Protein AF-A0A1Q7R2F9-F1 (afdb_monomer)

Mean predicted aligned error: 2.86 Å

pLDDT: mean 96.7, std 2.39, range [73.19, 98.81]

Sequence (268 aa):
CLDARGIAPAALDCIIVATMTPDRLCPSTAAVVQRKLGAIHAWGFDLAGACSGFVYGLIVATKLVETGAARRLLLCGGDRMSSVVNPKDRATSVLFGDGAGTVLIEPVEDESVGILDHVCHMNGEGELSLYIPAGGSVEPASAASVAESRHYIVQDGSAVFKAAVIGMAEVTEEILKRNDVAVADLAWLVPHQANRRIIEAVAKRLGLGLDRVIINLDRYGNTVGATIPIALSEWNERGRFTYGDRLALSAFGAGFTAGSIYLRWAIA

Foldseek 3Di:
DCVVVVHQLLLWAEEEEEEPAAPDPPDGNRVVVCVVRVNVNYDYHYAYDWLCSQVVQLVVVVVCQVVVVTAKYKYKFWYQLVVAADPPDPVGNVFAFGDMFIDIDHDDPPLLFFFPDKDKDFDQVQQVQKDQQECDPVHNDDPVCVVVSSSHIDHPPVVQLVCLLVQQLVQQVVVCVVVVHQLVQAQAEQEQQRDPVSQVSSCVSSVHDCVRYQYDCVPGGRRTRHRRRVSVVVCVVVVNDDQQHWYKYWTAGRSTMIMIITGGHHDD

Nearest PDB structures (foldseek):
  4ylt-assembly1_A-2  TM=9.653E-01  e=1.641E-30  Yersinia pestis
  3il3-assembly1_A-2  TM=9.636E-01  e=7.196E-30  Haemophilus influenzae
  2x3e-assembly1_B  TM=9.565E-01  e=1.459E-29  Pseudomonas aeruginosa
  6kue-assembly1_B  TM=9.672E-01  e=5.277E-29  Agrobacterium tumefaciens
  4x0o-assembly3_E  TM=9.530E-01  e=6.399E-29  Vibrio cholerae O1 biovar El Tor str. N16961

Structure (mmCIF, N/CA/C/O backbone):
data_AF-A0A1Q7R2F9-F1
#
_entry.id   AF-A0A1Q7R2F9-F1
#
loop_
_atom_site.group_PDB
_atom_site.id
_atom_site.type_symbol
_atom_site.label_atom_id
_atom_site.label_alt_id
_atom_site.label_comp_id
_atom_site.label_asym_id
_atom_site.label_entity_id
_atom_site.label_seq_id
_atom_site.pdbx_PDB_ins_code
_atom_site.Cartn_x
_atom_site.Cartn_y
_atom_site.Cartn_z
_atom_site.occupancy
_atom_site.B_iso_or_equiv
_atom_site.auth_seq_id
_atom_site.auth_comp_id
_atom_site.auth_asym_id
_atom_site.auth_atom_id
_atom_site.pdbx_PDB_model_num
ATOM 1 N N . CYS A 1 1 ? -16.519 -3.278 -1.482 1.00 89.94 1 CYS A N 1
ATOM 2 C CA . CYS A 1 1 ? -16.708 -2.266 -0.415 1.00 89.94 1 CYS A CA 1
ATOM 3 C C . CYS A 1 1 ? -17.943 -1.384 -0.648 1.00 89.94 1 CYS A C 1
ATOM 5 O O . CYS A 1 1 ? -18.741 -1.289 0.272 1.00 89.94 1 CYS A O 1
ATOM 7 N N . LEU A 1 2 ? -18.140 -0.777 -1.831 1.00 95.56 2 LEU A N 1
ATOM 8 C CA . LEU A 1 2 ? -19.311 0.075 -2.115 1.00 95.56 2 LEU A CA 1
ATOM 9 C C . LEU A 1 2 ? -20.647 -0.657 -1.956 1.00 95.56 2 LEU A C 1
ATOM 11 O O . LEU A 1 2 ? -21.491 -0.200 -1.191 1.00 95.56 2 LEU A O 1
ATOM 15 N N . ASP A 1 3 ? -20.794 -1.820 -2.597 1.00 94.88 3 ASP A N 1
ATOM 16 C CA . ASP A 1 3 ? -22.009 -2.639 -2.484 1.00 94.88 3 ASP A CA 1
ATOM 17 C C . ASP A 1 3 ? -22.288 -3.040 -1.032 1.00 94.88 3 ASP A C 1
ATOM 19 O O . ASP A 1 3 ? -23.410 -2.908 -0.556 1.00 94.88 3 ASP A O 1
ATOM 23 N N . ALA A 1 4 ? -21.245 -3.431 -0.289 1.00 91.44 4 ALA A N 1
ATOM 24 C CA . ALA A 1 4 ? -21.345 -3.771 1.133 1.00 91.44 4 ALA A CA 1
ATOM 25 C C . ALA A 1 4 ? -21.830 -2.597 2.006 1.00 91.44 4 ALA A C 1
ATOM 27 O O . ALA A 1 4 ? -22.375 -2.817 3.082 1.00 91.44 4 ALA A O 1
ATOM 28 N N . ARG A 1 5 ? -21.649 -1.351 1.550 1.00 93.62 5 ARG A N 1
ATOM 29 C CA . ARG A 1 5 ? -22.146 -0.138 2.215 1.00 93.62 5 ARG A CA 1
ATOM 30 C C . ARG A 1 5 ? -23.411 0.432 1.571 1.00 93.62 5 ARG A C 1
ATOM 32 O O . ARG A 1 5 ? -23.928 1.428 2.067 1.00 93.62 5 ARG A O 1
ATOM 39 N N . GLY A 1 6 ? -23.907 -0.165 0.485 1.00 95.75 6 GLY A N 1
ATOM 40 C CA . GLY A 1 6 ? -25.048 0.347 -0.276 1.00 95.75 6 GLY A CA 1
ATOM 41 C C . GLY A 1 6 ? -24.798 1.725 -0.901 1.00 95.75 6 GLY A C 1
ATOM 42 O O . GLY A 1 6 ? -25.729 2.515 -1.039 1.00 95.75 6 GLY A O 1
ATOM 43 N N . ILE A 1 7 ? -23.545 2.047 -1.240 1.00 96.81 7 ILE A N 1
ATOM 44 C CA . ILE A 1 7 ? -23.159 3.365 -1.760 1.00 96.81 7 ILE A CA 1
ATOM 45 C C . ILE A 1 7 ? -23.037 3.302 -3.280 1.00 96.81 7 ILE A C 1
ATOM 47 O O . ILE A 1 7 ? -22.256 2.525 -3.824 1.00 96.81 7 ILE A O 1
ATOM 51 N N . ALA A 1 8 ? -23.779 4.166 -3.972 1.00 97.75 8 ALA A N 1
ATOM 52 C CA . ALA A 1 8 ? -23.666 4.300 -5.418 1.00 97.75 8 ALA A CA 1
ATOM 53 C C . ALA A 1 8 ? -22.302 4.905 -5.813 1.00 97.75 8 ALA A C 1
ATOM 55 O O . ALA A 1 8 ? -21.855 5.854 -5.165 1.00 97.75 8 ALA A O 1
ATOM 56 N N . PRO A 1 9 ? -21.678 4.461 -6.921 1.00 97.81 9 PRO A N 1
ATOM 57 C CA . PRO A 1 9 ? -20.435 5.036 -7.439 1.00 97.81 9 PRO A CA 1
ATOM 58 C C . PRO A 1 9 ? -20.407 6.561 -7.556 1.00 97.81 9 PRO A C 1
ATOM 60 O O . PRO A 1 9 ? -19.397 7.186 -7.248 1.00 97.81 9 PRO A O 1
ATOM 63 N N . ALA A 1 10 ? -21.518 7.169 -7.978 1.00 97.69 10 ALA A N 1
ATOM 64 C CA . ALA A 1 10 ? -21.627 8.616 -8.150 1.00 97.69 10 ALA A CA 1
ATOM 65 C C . ALA A 1 10 ? -21.518 9.404 -6.831 1.00 97.69 10 ALA A C 1
ATOM 67 O O . ALA A 1 10 ? -21.317 10.610 -6.872 1.00 97.69 10 ALA A O 1
ATOM 68 N N . ALA A 1 11 ? -21.641 8.746 -5.674 1.00 97.94 11 ALA A N 1
ATOM 69 C CA . ALA A 1 11 ? -21.488 9.374 -4.363 1.00 97.94 11 ALA A CA 1
ATOM 70 C C . ALA A 1 11 ? -20.029 9.428 -3.870 1.00 97.94 11 ALA A C 1
ATOM 72 O O . ALA A 1 11 ? -19.798 9.898 -2.756 1.00 97.94 11 ALA A O 1
ATOM 73 N N . LEU A 1 12 ? -19.073 8.900 -4.646 1.00 98.38 12 LEU A N 1
ATOM 74 C CA . LEU A 1 12 ? -17.644 9.051 -4.379 1.00 98.38 12 LEU A CA 1
ATOM 75 C C . LEU A 1 12 ? -17.173 10.458 -4.747 1.00 98.38 12 LEU A C 1
ATOM 77 O O . LEU A 1 12 ? -17.469 10.946 -5.837 1.00 98.38 12 LEU A O 1
ATOM 81 N N . ASP A 1 13 ? -16.362 11.047 -3.872 1.00 98.31 13 ASP A N 1
ATOM 82 C CA . ASP A 1 13 ? -15.781 12.374 -4.084 1.00 98.31 13 ASP A CA 1
ATOM 83 C C . ASP A 1 13 ? -14.345 12.281 -4.606 1.00 98.31 13 ASP A C 1
ATOM 85 O O . ASP A 1 13 ? -13.903 13.135 -5.370 1.00 98.31 13 ASP A O 1
ATOM 89 N N . CYS A 1 14 ? -13.603 11.243 -4.206 1.00 98.69 14 CYS A N 1
ATOM 90 C CA . CYS A 1 14 ? -12.194 11.090 -4.554 1.00 98.69 14 CYS A CA 1
ATOM 91 C C . CYS A 1 14 ? -11.800 9.615 -4.756 1.00 98.69 14 CYS A C 1
ATOM 93 O O . CYS A 1 14 ? -12.268 8.727 -4.037 1.00 98.69 14 CYS A O 1
ATOM 95 N N . ILE A 1 15 ? -10.930 9.352 -5.734 1.00 98.81 15 ILE A N 1
ATOM 96 C CA . ILE A 1 15 ? -10.329 8.040 -6.003 1.00 98.81 15 ILE A CA 1
ATOM 97 C C . ILE A 1 15 ? -8.806 8.181 -6.006 1.00 98.81 15 ILE A C 1
ATOM 99 O O . ILE A 1 15 ? -8.246 8.941 -6.795 1.00 98.81 15 ILE A O 1
ATOM 103 N N . ILE A 1 16 ? -8.131 7.398 -5.168 1.00 98.81 16 ILE A N 1
ATOM 104 C CA . ILE A 1 16 ? -6.668 7.287 -5.165 1.00 98.81 16 ILE A CA 1
ATOM 105 C C . ILE A 1 16 ? -6.294 5.870 -5.583 1.00 98.81 16 ILE A C 1
ATOM 107 O O . ILE A 1 16 ? -6.829 4.905 -5.035 1.00 98.81 16 ILE A O 1
ATOM 111 N N . VAL A 1 17 ? -5.362 5.730 -6.527 1.00 98.75 17 VAL A N 1
ATOM 112 C CA . VAL A 1 17 ? -4.807 4.426 -6.919 1.00 98.75 17 VAL A CA 1
ATOM 113 C C . VAL A 1 17 ? -3.320 4.376 -6.581 1.00 98.75 17 VAL A C 1
ATOM 115 O O . VAL A 1 17 ? -2.495 4.989 -7.251 1.00 98.75 17 VAL A O 1
ATOM 118 N N . ALA A 1 18 ? -2.971 3.635 -5.535 1.00 98.44 18 ALA A N 1
ATOM 119 C CA . ALA A 1 18 ? -1.598 3.303 -5.191 1.00 98.44 18 ALA A CA 1
ATOM 120 C C . ALA A 1 18 ? -1.122 2.117 -6.043 1.00 98.44 18 ALA A C 1
ATOM 122 O O . ALA A 1 18 ? -1.539 0.977 -5.820 1.00 98.44 18 ALA A O 1
ATOM 123 N N . THR A 1 19 ? -0.267 2.400 -7.025 1.00 98.12 19 THR A N 1
ATOM 124 C CA . THR A 1 19 ? 0.262 1.415 -7.979 1.00 98.12 19 THR A CA 1
ATOM 125 C C . THR A 1 19 ? 1.653 1.822 -8.458 1.00 98.12 19 THR A C 1
ATOM 127 O O . THR A 1 19 ? 1.955 3.011 -8.576 1.00 98.12 19 THR A O 1
ATOM 130 N N . MET A 1 20 ? 2.509 0.844 -8.746 1.00 96.50 20 MET A N 1
ATOM 131 C CA . MET A 1 20 ? 3.749 1.038 -9.509 1.00 96.50 20 MET A CA 1
ATOM 132 C C . MET A 1 20 ? 3.674 0.451 -10.925 1.00 96.50 20 MET A C 1
ATOM 134 O O . MET A 1 20 ? 4.622 0.579 -11.697 1.00 96.50 20 MET A O 1
ATOM 138 N N . THR A 1 21 ? 2.552 -0.175 -11.274 1.00 97.50 21 THR A N 1
ATOM 139 C CA . THR A 1 21 ? 2.277 -0.767 -12.588 1.00 97.50 21 THR A CA 1
ATOM 140 C C . THR A 1 21 ? 0.994 -0.172 -13.181 1.00 97.50 21 THR A C 1
ATOM 142 O O . THR A 1 21 ? 0.028 -0.897 -13.429 1.00 97.50 21 THR A O 1
ATOM 145 N N . PRO A 1 22 ? 0.949 1.1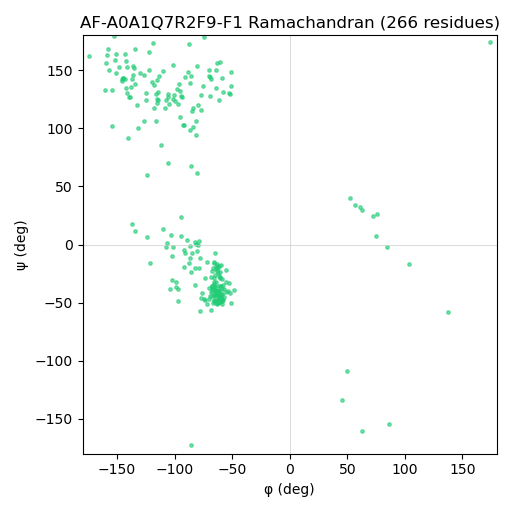62 -13.390 1.00 97.12 22 PRO A N 1
ATOM 146 C CA . PRO A 1 22 ? -0.252 1.819 -13.886 1.00 97.12 22 PRO A CA 1
ATOM 147 C C . PRO A 1 22 ? -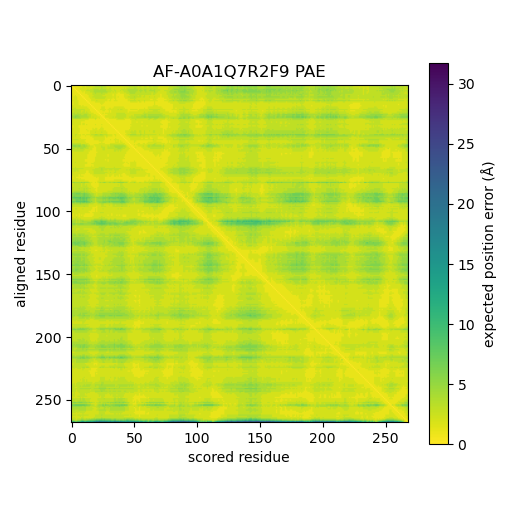0.616 1.319 -15.287 1.00 97.12 22 PRO A C 1
ATOM 149 O O . PRO A 1 22 ? 0.253 0.911 -16.061 1.00 97.12 22 PRO A O 1
ATOM 152 N N . ASP A 1 23 ? -1.896 1.436 -15.654 1.00 95.56 23 ASP A N 1
ATOM 153 C CA . ASP A 1 23 ? -2.376 1.076 -16.998 1.00 95.56 23 ASP A CA 1
ATOM 154 C C . ASP A 1 23 ? -1.561 1.800 -18.090 1.00 95.56 23 ASP A C 1
ATOM 156 O O . ASP A 1 23 ? -1.274 1.239 -19.152 1.00 95.56 23 ASP A O 1
ATOM 160 N N . ARG A 1 24 ? -1.236 3.078 -17.843 1.00 94.88 24 ARG A N 1
ATOM 161 C CA . ARG A 1 24 ? -0.459 3.977 -18.710 1.00 94.88 24 ARG A CA 1
ATOM 162 C C . ARG A 1 24 ? 0.270 5.014 -17.856 1.00 94.88 24 ARG A C 1
ATOM 164 O O . ARG A 1 24 ? -0.179 5.339 -16.766 1.00 94.88 24 ARG A O 1
ATOM 171 N N . LEU A 1 25 ? 1.330 5.620 -18.399 1.00 92.69 25 LEU A N 1
ATOM 172 C CA . LEU A 1 25 ? 1.951 6.807 -17.787 1.00 92.69 25 LEU A CA 1
ATOM 173 C C . LEU A 1 25 ? 1.040 8.047 -17.857 1.00 92.69 25 LEU A C 1
ATOM 175 O O . LEU A 1 25 ? 1.140 8.944 -17.026 1.00 92.69 25 LEU A O 1
ATOM 179 N N . CYS A 1 26 ? 0.165 8.110 -18.865 1.00 93.62 26 CYS A N 1
ATOM 180 C CA . CYS A 1 26 ? -0.879 9.121 -18.996 1.00 93.62 26 CYS A CA 1
ATOM 181 C C . CYS A 1 26 ? -2.040 8.559 -19.845 1.00 93.62 26 CYS A C 1
ATOM 183 O O . CYS A 1 26 ? -1.781 7.986 -20.913 1.00 93.62 26 CYS A O 1
ATOM 185 N N . PRO A 1 27 ? -3.312 8.701 -19.419 1.00 96.19 27 PRO A N 1
ATOM 186 C CA . PRO A 1 27 ? -3.782 9.307 -18.163 1.00 96.19 27 PRO A CA 1
ATOM 187 C C . PRO A 1 27 ? -3.546 8.398 -16.943 1.00 96.19 27 PRO A C 1
ATOM 189 O O . PRO A 1 27 ? -3.072 7.276 -17.098 1.00 96.19 27 PRO A O 1
ATOM 192 N N . SER A 1 28 ? -3.911 8.878 -15.750 1.00 97.88 28 SER A N 1
ATOM 193 C CA . SER A 1 28 ? -3.856 8.098 -14.509 1.00 97.88 28 SER A CA 1
ATOM 194 C C . SER A 1 28 ? -4.800 6.889 -14.527 1.00 97.88 28 SER A C 1
ATOM 196 O O . SER A 1 28 ? -5.883 6.908 -15.124 1.00 97.88 28 SER A O 1
ATOM 198 N N . THR A 1 29 ? -4.413 5.843 -13.809 1.00 98.25 29 THR A N 1
ATOM 199 C CA . THR A 1 29 ? -5.219 4.648 -13.544 1.00 98.25 29 THR A CA 1
ATOM 200 C C . THR A 1 29 ? -6.484 5.009 -12.766 1.00 98.25 29 THR A C 1
ATOM 202 O O . THR A 1 29 ? -7.556 4.485 -13.065 1.00 98.25 29 THR A O 1
ATOM 205 N N . ALA A 1 30 ? -6.417 5.979 -11.851 1.00 98.44 30 ALA A N 1
ATOM 206 C CA . ALA A 1 30 ? -7.574 6.536 -11.153 1.00 98.44 30 ALA A CA 1
ATOM 207 C C . ALA A 1 30 ? -8.653 7.057 -12.117 1.00 98.44 30 ALA A C 1
ATOM 209 O O . ALA A 1 30 ? -9.834 6.774 -11.915 1.00 98.44 30 ALA A O 1
ATOM 210 N N . ALA A 1 31 ? -8.278 7.731 -13.213 1.00 98.38 31 ALA A N 1
ATOM 211 C CA . ALA A 1 31 ? -9.241 8.169 -14.228 1.00 98.38 31 ALA A CA 1
ATOM 212 C C . ALA A 1 31 ? -9.891 6.979 -14.963 1.00 98.38 31 ALA A C 1
ATOM 214 O O . ALA A 1 31 ? -11.074 7.013 -15.311 1.00 98.38 31 ALA A O 1
ATOM 215 N N . VAL A 1 32 ? -9.142 5.891 -15.172 1.00 98.00 32 VAL A N 1
ATOM 216 C CA . VAL A 1 32 ? -9.686 4.650 -15.741 1.00 98.00 32 VAL A CA 1
ATOM 217 C C . VAL A 1 32 ? -10.672 3.989 -14.774 1.00 98.00 32 VAL A C 1
ATOM 219 O O . VAL A 1 32 ? -11.745 3.566 -15.214 1.00 98.00 32 VAL A O 1
ATOM 222 N N . VAL A 1 33 ? -10.339 3.918 -13.481 1.00 98.19 33 VAL A N 1
ATOM 223 C CA . VAL A 1 33 ? -11.215 3.384 -12.424 1.00 98.19 33 VAL A CA 1
ATOM 224 C C . VAL A 1 33 ? -12.495 4.207 -12.327 1.00 98.19 33 VAL A C 1
ATOM 226 O O . VAL A 1 33 ? -13.580 3.635 -12.400 1.00 98.19 33 VAL A O 1
ATOM 229 N N . GLN A 1 34 ? -12.381 5.536 -12.260 1.00 98.50 34 GLN A N 1
ATOM 230 C CA . GLN A 1 34 ? -13.510 6.468 -12.222 1.00 98.50 34 GLN A CA 1
ATOM 231 C C . GLN A 1 34 ? -14.505 6.188 -13.352 1.00 98.50 34 GLN A C 1
ATOM 233 O O . GLN A 1 34 ? -15.697 5.981 -13.101 1.00 98.50 34 GLN A O 1
ATOM 238 N N . ARG A 1 35 ? -13.994 6.084 -14.588 1.00 98.25 35 ARG A N 1
ATOM 239 C CA . ARG A 1 35 ? -14.815 5.853 -15.779 1.00 98.25 35 ARG A CA 1
ATOM 240 C C . ARG A 1 35 ? -15.477 4.481 -15.746 1.00 98.25 35 ARG A C 1
ATOM 242 O O . ARG A 1 35 ? -16.641 4.360 -16.110 1.00 98.25 35 ARG A O 1
ATOM 249 N N . LYS A 1 36 ? -14.731 3.439 -15.361 1.00 98.06 36 LYS A N 1
ATOM 250 C CA . LYS A 1 36 ? -15.242 2.059 -15.302 1.00 98.06 36 LYS A CA 1
ATOM 251 C C . LYS A 1 36 ? -16.304 1.886 -14.215 1.00 98.06 36 LYS A C 1
ATOM 253 O O . LYS A 1 36 ? -17.241 1.126 -14.421 1.00 98.06 36 LYS A O 1
ATOM 258 N N . LEU A 1 37 ? -16.157 2.582 -13.089 1.00 97.75 37 LEU A N 1
ATOM 259 C CA . LEU A 1 37 ? -17.065 2.499 -11.949 1.00 97.75 37 LEU A CA 1
ATOM 260 C C . LEU A 1 37 ? -18.314 3.380 -12.122 1.00 97.75 37 LEU A C 1
ATOM 262 O O . LEU A 1 37 ? -19.319 3.148 -11.462 1.00 97.75 37 LEU A O 1
ATOM 266 N N . GLY A 1 38 ? -18.264 4.390 -12.998 1.00 98.06 38 GLY A N 1
ATOM 267 C CA . GLY A 1 38 ? -19.332 5.384 -13.132 1.00 98.06 38 GLY A CA 1
ATOM 268 C C . GLY A 1 38 ? -19.331 6.419 -12.002 1.00 98.06 38 GLY A C 1
ATOM 269 O O . GLY A 1 38 ? -20.371 6.992 -11.682 1.00 98.06 38 GLY A O 1
ATOM 270 N N . ALA A 1 39 ? -18.172 6.669 -11.386 1.00 98.25 39 ALA A N 1
ATOM 271 C CA . ALA A 1 39 ? -18.001 7.640 -10.305 1.00 98.25 39 ALA A CA 1
ATOM 272 C C . ALA A 1 39 ? -17.871 9.071 -10.856 1.00 98.25 39 ALA A C 1
ATOM 274 O O . ALA A 1 39 ? -16.848 9.731 -10.706 1.00 98.25 39 ALA A O 1
ATOM 275 N N . ILE A 1 40 ? -18.912 9.540 -11.546 1.00 97.62 40 ILE A N 1
ATOM 276 C CA . ILE A 1 40 ? -18.889 10.747 -12.392 1.00 97.62 40 ILE A CA 1
ATOM 277 C C . ILE A 1 40 ? -18.524 12.055 -11.670 1.00 97.62 40 ILE A C 1
ATOM 279 O O . ILE A 1 40 ? -18.150 13.018 -12.334 1.00 97.62 40 ILE A O 1
ATOM 283 N N . HIS A 1 41 ? -18.617 12.095 -10.340 1.00 97.19 41 HIS A N 1
ATOM 284 C CA . HIS A 1 41 ? -18.281 13.261 -9.518 1.00 97.19 41 HIS A CA 1
ATOM 285 C C . HIS A 1 41 ? -16.918 13.151 -8.825 1.00 97.19 41 HIS A C 1
ATOM 287 O O . HIS A 1 41 ? -16.429 14.146 -8.296 1.00 97.19 41 HIS A O 1
ATOM 293 N N . ALA A 1 42 ? -16.285 11.976 -8.867 1.00 98.50 42 ALA A N 1
ATOM 294 C CA . ALA A 1 42 ? -15.015 11.757 -8.202 1.00 98.50 42 ALA A CA 1
ATOM 295 C C . ALA A 1 42 ? -13.858 12.380 -8.993 1.00 98.50 42 ALA A C 1
ATOM 297 O O . ALA A 1 42 ? -13.674 12.087 -10.179 1.00 98.50 42 ALA A O 1
ATOM 298 N N . TRP A 1 43 ? -13.039 13.187 -8.318 1.00 98.50 43 TRP A N 1
ATOM 299 C CA . TRP A 1 43 ? -11.693 13.527 -8.783 1.00 98.50 43 TRP A CA 1
ATOM 300 C C . TRP A 1 43 ? -10.689 12.475 -8.287 1.00 98.50 43 TRP A C 1
ATOM 302 O O . TRP A 1 43 ? -11.047 11.572 -7.532 1.00 98.50 43 TRP A O 1
ATOM 312 N N . GLY A 1 44 ? -9.431 12.519 -8.725 1.00 97.94 44 GLY A N 1
ATOM 313 C CA . GLY A 1 44 ? -8.478 11.502 -8.288 1.00 97.94 44 GLY A CA 1
ATOM 314 C C . GLY A 1 44 ? -7.115 11.548 -8.952 1.00 97.94 44 GLY A C 1
ATOM 315 O O . GLY A 1 44 ? -6.882 12.325 -9.878 1.00 97.94 44 GLY A O 1
ATOM 316 N N . PHE A 1 45 ? -6.217 10.696 -8.467 1.00 98.62 45 PHE A N 1
ATOM 317 C CA . PHE A 1 45 ? -4.835 10.602 -8.932 1.00 98.62 45 PHE A CA 1
ATOM 318 C C . PHE A 1 45 ? -4.215 9.241 -8.590 1.00 98.62 45 PHE A C 1
ATOM 320 O O . PHE A 1 45 ? -4.713 8.501 -7.739 1.00 98.62 45 PHE A O 1
ATOM 327 N N . ASP A 1 46 ? -3.106 8.933 -9.260 1.00 98.56 46 ASP A N 1
ATOM 328 C CA . ASP A 1 46 ? -2.274 7.778 -8.929 1.00 98.56 46 ASP A CA 1
ATOM 329 C C . ASP A 1 46 ? -1.195 8.195 -7.925 1.00 98.56 46 ASP A C 1
ATOM 331 O O . ASP A 1 46 ? -0.659 9.303 -8.001 1.00 98.56 46 ASP A O 1
ATOM 335 N N . LEU A 1 47 ? -0.858 7.301 -6.999 1.00 97.75 47 LEU A N 1
ATOM 336 C CA . LEU A 1 47 ? 0.206 7.490 -6.020 1.00 97.75 47 LEU A CA 1
ATOM 337 C C . LEU A 1 47 ? 1.288 6.427 -6.222 1.00 97.75 47 LEU A C 1
ATOM 339 O O . LEU A 1 47 ? 1.055 5.233 -6.030 1.00 97.75 47 LEU A O 1
ATOM 343 N N . ALA A 1 48 ? 2.493 6.879 -6.562 1.00 95.44 48 ALA A N 1
ATOM 344 C CA . ALA A 1 48 ? 3.660 6.022 -6.720 1.00 95.44 48 ALA A CA 1
ATOM 345 C C . ALA A 1 48 ? 4.447 5.948 -5.402 1.00 95.44 48 ALA A C 1
ATOM 347 O O . ALA A 1 48 ? 5.178 6.868 -5.046 1.00 95.44 48 ALA A O 1
ATOM 348 N N . GLY A 1 49 ? 4.293 4.842 -4.675 1.00 94.06 49 GLY A N 1
ATOM 349 C CA . GLY A 1 49 ? 5.037 4.561 -3.438 1.00 94.06 49 GLY A CA 1
ATOM 350 C C . GLY A 1 49 ? 5.536 3.119 -3.349 1.00 94.06 49 GLY A C 1
ATOM 351 O O . GLY A 1 49 ? 5.814 2.637 -2.251 1.00 94.06 49 GLY A O 1
ATOM 352 N N . ALA A 1 50 ? 5.584 2.411 -4.486 1.00 95.75 50 ALA A N 1
ATOM 353 C CA . ALA A 1 50 ? 5.850 0.973 -4.561 1.00 95.75 50 ALA A CA 1
ATOM 354 C C . ALA A 1 50 ? 5.037 0.201 -3.498 1.00 95.75 50 ALA A C 1
ATOM 356 O O . ALA A 1 50 ? 3.853 0.479 -3.296 1.00 95.75 50 ALA A O 1
ATOM 357 N N . CYS A 1 51 ? 5.663 -0.725 -2.770 1.00 97.06 51 CYS A N 1
ATOM 358 C CA . CYS A 1 51 ? 5.003 -1.513 -1.727 1.00 97.06 51 CYS A CA 1
ATOM 359 C C . CYS A 1 51 ? 4.471 -0.681 -0.541 1.00 97.06 51 CYS A C 1
ATOM 361 O O . CYS A 1 51 ? 3.556 -1.121 0.152 1.00 97.06 51 CYS A O 1
ATOM 363 N N . SER A 1 52 ? 5.012 0.519 -0.302 1.00 97.56 52 SER A N 1
ATOM 364 C CA . SER A 1 52 ? 4.529 1.446 0.736 1.00 97.56 52 SER A CA 1
ATOM 365 C C . SER A 1 52 ? 3.359 2.308 0.253 1.00 97.56 52 SER A C 1
ATOM 367 O O . SER A 1 52 ? 2.747 3.021 1.049 1.00 97.56 52 SER A O 1
ATOM 369 N N . GLY A 1 53 ? 3.019 2.236 -1.040 1.00 97.38 53 GLY A N 1
ATOM 370 C CA . GLY A 1 53 ? 2.048 3.112 -1.686 1.00 97.38 53 GLY A CA 1
ATOM 371 C C . GLY A 1 53 ? 0.674 3.083 -1.027 1.00 97.38 53 GLY A C 1
ATOM 372 O O . GLY A 1 53 ? 0.061 4.132 -0.868 1.00 97.38 53 GLY A O 1
ATOM 373 N N . PHE A 1 54 ? 0.203 1.919 -0.572 1.00 98.38 54 PHE A N 1
ATOM 374 C CA . PHE A 1 54 ? -1.091 1.841 0.108 1.00 98.38 54 PHE A CA 1
ATOM 375 C C . PHE A 1 54 ? -1.086 2.530 1.478 1.00 98.38 54 PHE A C 1
ATOM 377 O O . PHE A 1 54 ? -2.031 3.242 1.801 1.00 98.38 54 PHE A O 1
ATOM 384 N N . VAL A 1 55 ? -0.015 2.377 2.265 1.00 98.31 55 VAL A N 1
ATOM 385 C CA . VAL A 1 55 ? 0.132 3.072 3.556 1.00 98.31 55 VAL A CA 1
ATOM 386 C C . VAL A 1 55 ? 0.223 4.583 3.341 1.00 98.31 55 VAL A C 1
ATOM 388 O O . VAL A 1 55 ? -0.480 5.341 4.001 1.00 98.31 55 VAL A O 1
ATOM 391 N N . TYR A 1 56 ? 1.011 5.037 2.365 1.00 98.00 56 TYR A N 1
ATOM 392 C CA . TYR A 1 56 ? 1.103 6.464 2.040 1.00 98.00 56 TYR A CA 1
ATOM 393 C C . TYR A 1 56 ? -0.237 7.006 1.522 1.00 98.00 56 TYR A C 1
ATOM 395 O O . TYR A 1 56 ? -0.677 8.082 1.923 1.00 98.00 56 TYR A O 1
ATOM 403 N N . GLY A 1 57 ? -0.927 6.228 0.687 1.00 98.25 57 GLY A N 1
ATOM 404 C CA . GLY A 1 57 ? -2.264 6.539 0.193 1.00 98.25 57 GLY A CA 1
ATOM 405 C C . GLY A 1 57 ? -3.301 6.634 1.303 1.00 98.25 57 GLY A C 1
ATOM 406 O O . GLY A 1 57 ? -4.122 7.544 1.267 1.00 98.25 57 GLY A O 1
ATOM 407 N N . LEU A 1 58 ? -3.240 5.765 2.317 1.00 98.25 58 LEU A N 1
ATOM 408 C CA . LEU A 1 58 ? -4.118 5.839 3.484 1.00 98.25 58 LEU A CA 1
ATOM 409 C C . LEU A 1 58 ? -3.918 7.144 4.252 1.00 98.25 58 LEU A C 1
ATOM 411 O O . LEU A 1 58 ? -4.901 7.763 4.643 1.00 98.25 58 LEU A O 1
ATOM 415 N N . ILE A 1 5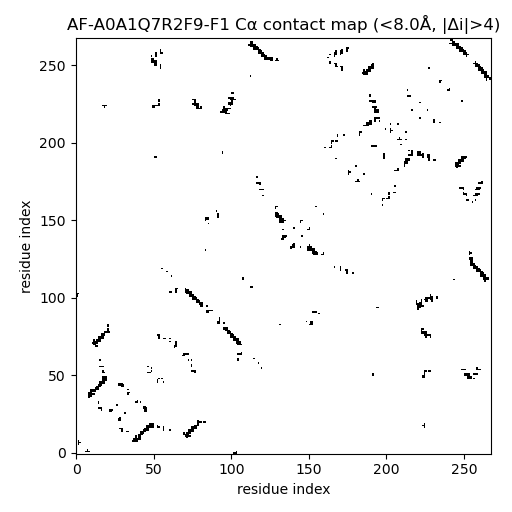9 ? -2.676 7.595 4.427 1.00 97.88 59 ILE A N 1
ATOM 416 C CA . ILE A 1 59 ? -2.379 8.859 5.114 1.00 97.88 59 ILE A CA 1
ATOM 417 C C . ILE A 1 59 ? -2.970 10.032 4.335 1.00 97.88 59 ILE A C 1
ATOM 419 O O . ILE A 1 59 ? -3.725 10.825 4.894 1.00 97.88 59 ILE A O 1
ATOM 423 N N . VAL A 1 60 ? 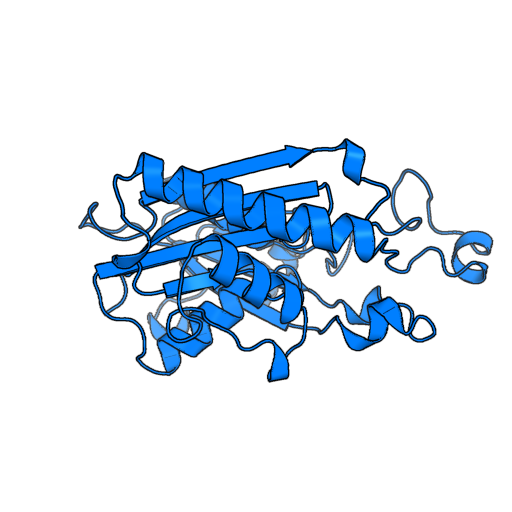-2.685 10.110 3.032 1.00 98.31 60 VAL A N 1
ATOM 424 C CA . VAL A 1 60 ? -3.220 11.170 2.164 1.00 98.31 60 VAL A CA 1
ATOM 425 C C . VAL A 1 60 ? -4.748 11.153 2.169 1.00 98.31 60 VAL A C 1
ATOM 427 O O . VAL A 1 60 ? -5.375 12.192 2.366 1.00 98.31 60 VAL A O 1
ATOM 430 N N . ALA A 1 61 ? -5.354 9.975 2.017 1.00 98.31 61 ALA A N 1
ATOM 431 C CA . ALA A 1 61 ? -6.800 9.820 2.031 1.00 98.31 61 ALA A CA 1
ATOM 432 C C . ALA A 1 61 ? -7.423 10.252 3.364 1.00 98.31 61 ALA A C 1
ATOM 434 O O . ALA A 1 61 ? -8.424 10.964 3.368 1.00 98.31 61 ALA A O 1
ATOM 435 N N . THR A 1 62 ? -6.806 9.875 4.485 1.00 96.94 62 THR A N 1
ATOM 436 C CA . THR A 1 62 ? -7.256 10.265 5.827 1.00 96.94 62 THR A CA 1
ATOM 437 C C . THR A 1 62 ? -7.242 11.779 5.972 1.00 96.94 62 THR A C 1
ATOM 439 O O . THR A 1 62 ? -8.242 12.354 6.385 1.00 96.94 62 THR A O 1
ATOM 442 N N . LYS A 1 63 ? -6.170 12.458 5.542 1.00 97.56 63 LYS A N 1
ATOM 443 C CA . LYS A 1 63 ? -6.096 13.926 5.617 1.00 97.56 63 LYS A CA 1
ATOM 444 C C . LYS A 1 63 ? -7.109 14.620 4.711 1.00 97.56 63 LYS A C 1
ATOM 446 O O . LYS A 1 63 ? -7.676 15.637 5.105 1.00 97.56 63 LYS A O 1
ATOM 451 N N . LEU A 1 64 ? -7.405 14.068 3.537 1.00 98.38 64 LEU A N 1
ATOM 452 C CA . LEU A 1 64 ? -8.477 14.592 2.683 1.00 98.38 64 LEU A CA 1
ATOM 453 C C . LEU A 1 64 ? -9.858 14.447 3.337 1.00 98.38 64 LEU A C 1
ATOM 455 O O . LEU A 1 64 ? -10.688 15.343 3.199 1.00 98.38 64 LEU A O 1
ATOM 459 N N . VAL A 1 65 ? -10.090 13.357 4.071 1.00 97.75 65 VAL A N 1
ATOM 460 C CA . VAL A 1 65 ? -11.354 13.128 4.782 1.00 97.75 65 VAL A CA 1
ATOM 461 C C . VAL A 1 65 ? -11.478 14.000 6.032 1.00 97.75 65 VAL A C 1
ATOM 463 O O . VAL A 1 65 ? -12.491 14.676 6.197 1.00 97.75 65 VAL A O 1
ATOM 466 N N . GLU A 1 66 ? -10.439 14.067 6.866 1.00 95.56 66 GLU A N 1
ATOM 467 C CA . GLU A 1 66 ? -10.398 14.902 8.078 1.00 95.56 66 GLU A CA 1
ATOM 468 C C . GLU A 1 66 ? -10.591 16.394 7.770 1.00 95.56 66 GLU A C 1
ATOM 470 O O . GLU A 1 66 ? -11.257 17.110 8.512 1.00 95.56 66 GLU A O 1
ATOM 475 N N . THR A 1 67 ? -10.023 16.875 6.661 1.00 96.81 67 THR A N 1
ATOM 476 C CA . THR A 1 67 ? -10.138 18.286 6.252 1.00 96.81 67 THR A CA 1
ATOM 477 C C . THR A 1 67 ? -11.454 18.612 5.543 1.00 96.81 67 THR A C 1
ATOM 479 O O . THR A 1 67 ? -11.706 19.773 5.225 1.00 96.81 67 THR A O 1
ATOM 482 N N . GLY A 1 68 ? -12.291 17.606 5.265 1.00 96.50 68 GLY A N 1
ATOM 483 C CA . GLY A 1 68 ? -13.536 17.760 4.511 1.00 96.50 68 GLY A CA 1
ATOM 484 C C . GLY A 1 68 ? -13.352 17.939 3.000 1.00 96.50 68 GLY A C 1
ATOM 485 O O . GLY A 1 68 ? -14.331 18.191 2.300 1.00 96.50 68 GLY A O 1
ATOM 486 N N . ALA A 1 69 ? -12.130 17.790 2.476 1.00 97.69 69 ALA A N 1
ATOM 487 C CA . ALA A 1 69 ? -11.843 17.859 1.040 1.00 97.69 69 ALA A CA 1
ATOM 488 C C . ALA A 1 69 ? -12.451 16.681 0.251 1.00 97.69 69 ALA A C 1
ATOM 490 O O . ALA A 1 69 ? -12.687 16.791 -0.953 1.00 97.69 69 ALA A O 1
ATOM 491 N N . ALA A 1 70 ? -12.717 15.560 0.922 1.00 97.94 70 ALA A N 1
ATOM 492 C CA . ALA A 1 70 ? -13.520 14.453 0.419 1.00 97.94 70 ALA A CA 1
ATOM 493 C C . ALA A 1 70 ? -14.341 13.861 1.570 1.00 97.94 70 ALA A C 1
ATOM 495 O O . ALA A 1 70 ? -13.841 13.740 2.681 1.00 97.94 70 ALA A O 1
ATOM 496 N N . ARG A 1 71 ? -15.588 13.450 1.334 1.00 97.50 71 ARG A N 1
ATOM 497 C CA . ARG A 1 71 ? -16.386 12.727 2.335 1.00 97.50 71 ARG A CA 1
ATOM 498 C C . ARG A 1 71 ? -16.322 11.221 2.113 1.00 97.50 71 ARG A C 1
ATOM 500 O O . ARG A 1 71 ? -16.306 10.469 3.078 1.00 97.50 71 ARG A O 1
ATOM 507 N N . ARG A 1 72 ? -16.320 10.773 0.859 1.00 97.94 72 ARG A N 1
ATOM 508 C CA . ARG A 1 72 ? -16.238 9.355 0.491 1.00 97.94 72 ARG A CA 1
ATOM 509 C C . ARG A 1 72 ? -15.092 9.152 -0.477 1.00 97.94 72 ARG A C 1
ATOM 511 O O . ARG A 1 72 ? -15.185 9.526 -1.648 1.00 97.94 72 ARG A O 1
ATOM 518 N N . LEU A 1 73 ? -14.015 8.560 0.027 1.00 98.50 73 LEU A N 1
ATOM 519 C CA . LEU A 1 73 ? -12.790 8.352 -0.731 1.00 98.50 73 LEU A CA 1
ATOM 520 C C . LEU A 1 73 ? -12.537 6.859 -0.929 1.00 98.50 73 LEU A C 1
ATOM 522 O O . LEU A 1 73 ? -12.494 6.089 0.030 1.00 98.50 73 LEU A O 1
ATOM 526 N N . LEU A 1 74 ? -12.368 6.451 -2.186 1.00 98.69 74 LEU A N 1
ATOM 527 C CA . LEU A 1 74 ? -11.981 5.090 -2.544 1.00 98.69 74 LEU A CA 1
ATOM 528 C C . LEU A 1 74 ? -10.464 5.023 -2.739 1.00 98.69 74 LEU A C 1
ATOM 530 O O . LEU A 1 74 ? -9.935 5.546 -3.720 1.00 98.69 74 LEU A O 1
ATOM 534 N N . LEU A 1 75 ? -9.765 4.363 -1.819 1.00 98.75 75 LEU A N 1
ATOM 535 C CA . LEU A 1 75 ? -8.342 4.080 -1.965 1.00 98.75 75 LEU A CA 1
ATOM 536 C C . LEU A 1 75 ? -8.159 2.663 -2.501 1.00 98.75 75 LEU A C 1
ATOM 538 O O . LEU A 1 75 ? -8.568 1.685 -1.874 1.00 98.75 75 LEU A O 1
ATOM 542 N N . CYS A 1 76 ? -7.505 2.559 -3.649 1.00 98.62 76 CYS A N 1
ATOM 543 C CA . CYS A 1 76 ? -7.149 1.306 -4.295 1.00 98.62 76 CYS A CA 1
ATOM 544 C C . CYS A 1 76 ? -5.650 1.062 -4.118 1.00 98.62 76 CYS A C 1
ATOM 546 O O . CYS A 1 76 ? -4.853 1.940 -4.428 1.00 98.62 76 CYS A O 1
ATOM 548 N N . GLY A 1 77 ? -5.260 -0.124 -3.663 1.00 98.19 77 GLY A N 1
ATOM 549 C CA . GLY A 1 77 ? -3.899 -0.637 -3.812 1.00 98.19 77 GLY A CA 1
ATOM 550 C C . GLY A 1 77 ? -3.916 -1.743 -4.858 1.00 98.19 77 GLY A C 1
ATOM 551 O O . GLY A 1 77 ? -4.713 -2.672 -4.727 1.00 98.19 77 GLY A O 1
ATOM 552 N N . GLY A 1 78 ? -3.103 -1.644 -5.907 1.00 96.06 78 GLY A N 1
ATOM 553 C CA . GLY A 1 78 ? -3.217 -2.552 -7.047 1.00 96.06 78 GLY A CA 1
ATOM 554 C C . GLY A 1 78 ? -1.970 -2.601 -7.903 1.00 96.06 78 GLY A C 1
ATOM 555 O O . GLY A 1 78 ? -1.465 -1.556 -8.298 1.00 96.06 78 GLY A O 1
ATOM 556 N N . ASP A 1 79 ? -1.518 -3.804 -8.243 1.00 98.19 79 ASP A N 1
ATOM 557 C CA . ASP A 1 79 ? -0.399 -3.992 -9.157 1.00 98.19 79 ASP A CA 1
ATOM 558 C C . ASP A 1 79 ? -0.574 -5.233 -10.036 1.00 98.19 79 ASP A C 1
ATOM 560 O O . ASP A 1 79 ? -1.057 -6.282 -9.602 1.00 98.19 79 ASP A O 1
ATOM 564 N N . ARG A 1 80 ? -0.135 -5.103 -11.288 1.00 97.69 80 ARG A N 1
ATOM 565 C CA . ARG A 1 80 ? 0.039 -6.196 -12.242 1.00 97.69 80 ARG A CA 1
ATOM 566 C C . ARG A 1 80 ? 1.529 -6.488 -12.405 1.00 97.69 80 ARG A C 1
ATOM 568 O O . ARG A 1 80 ? 2.129 -6.191 -13.443 1.00 97.69 80 ARG A O 1
ATOM 575 N N . MET A 1 81 ? 2.143 -7.051 -11.371 1.00 97.31 81 MET A N 1
ATOM 576 C CA . MET A 1 81 ? 3.581 -7.319 -11.353 1.00 97.31 81 MET A CA 1
ATOM 577 C C . MET A 1 81 ? 4.040 -8.285 -12.444 1.00 97.31 81 MET A C 1
ATOM 579 O O . MET A 1 81 ? 5.163 -8.159 -12.926 1.00 97.31 81 MET A O 1
ATOM 583 N N . SER A 1 82 ? 3.171 -9.179 -12.917 1.00 96.62 82 SER A N 1
ATOM 584 C CA . SER A 1 82 ? 3.453 -10.058 -14.057 1.00 96.62 82 SER A CA 1
ATOM 585 C C . SER A 1 82 ? 3.872 -9.303 -15.325 1.00 96.62 82 SER A C 1
ATOM 587 O O . SER A 1 82 ? 4.536 -9.877 -16.184 1.00 96.62 82 SER A O 1
ATOM 589 N N . SER A 1 83 ? 3.522 -8.016 -15.447 1.00 96.62 83 SER A N 1
ATOM 590 C CA . SER A 1 83 ? 3.910 -7.166 -16.580 1.00 96.62 83 SER A CA 1
ATOM 591 C C . SER A 1 83 ? 5.344 -6.634 -16.508 1.00 96.62 83 SER A C 1
ATOM 593 O O . SER A 1 83 ? 5.901 -6.266 -17.540 1.00 96.62 83 SER A O 1
ATOM 595 N N . VAL A 1 84 ? 5.947 -6.615 -15.317 1.00 96.62 84 VAL A N 1
ATOM 596 C CA . VAL A 1 84 ? 7.278 -6.037 -15.059 1.00 96.62 84 VAL A CA 1
ATOM 597 C C . VAL A 1 84 ? 8.247 -7.039 -14.435 1.00 96.62 84 VAL A C 1
ATOM 599 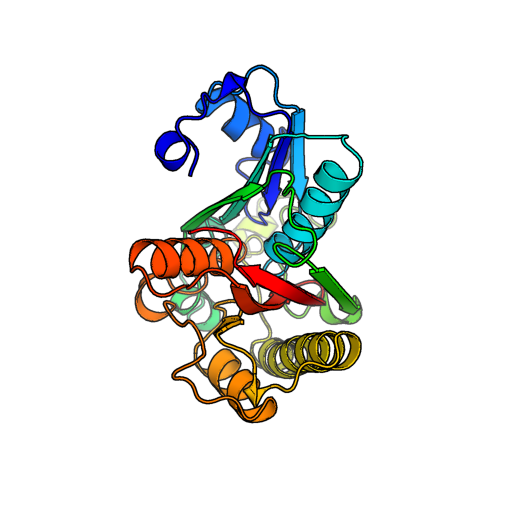O O . VAL A 1 84 ? 9.368 -6.688 -14.092 1.00 96.62 84 VAL A O 1
ATOM 602 N N . VAL A 1 85 ? 7.862 -8.305 -14.310 1.00 97.19 85 VAL A N 1
ATOM 603 C CA . VAL A 1 85 ? 8.723 -9.381 -13.810 1.00 97.19 85 VAL A CA 1
ATOM 604 C C . VAL A 1 85 ? 9.369 -10.123 -14.972 1.00 97.19 85 VAL A C 1
ATOM 606 O O . VAL A 1 85 ? 8.691 -10.536 -15.911 1.00 97.19 85 VAL A O 1
ATOM 609 N N . ASN A 1 86 ? 10.684 -10.338 -14.895 1.00 96.00 86 ASN A N 1
ATOM 610 C CA . ASN A 1 86 ? 11.395 -11.120 -15.898 1.00 96.00 86 ASN A CA 1
ATOM 611 C C . ASN A 1 86 ? 11.136 -12.623 -15.673 1.00 96.00 86 ASN A C 1
ATOM 613 O O . ASN A 1 86 ? 11.611 -13.174 -14.679 1.00 96.00 86 ASN A O 1
ATOM 617 N N . PRO A 1 87 ? 10.475 -13.340 -16.601 1.00 93.06 87 PRO A N 1
ATOM 618 C CA . PRO A 1 87 ? 10.193 -14.768 -16.432 1.00 93.06 87 PRO A CA 1
ATOM 619 C C . PRO A 1 87 ? 11.456 -15.645 -16.422 1.00 93.06 87 PRO A C 1
ATOM 621 O O . PRO A 1 87 ? 11.396 -16.801 -16.012 1.00 93.06 87 PRO A O 1
ATOM 624 N N . LYS A 1 88 ? 12.602 -15.122 -16.882 1.00 93.88 88 LYS A N 1
ATOM 625 C CA . LYS A 1 88 ? 13.899 -15.814 -16.832 1.00 93.88 88 LYS A CA 1
ATOM 626 C C . LYS A 1 88 ? 14.643 -15.587 -15.516 1.00 93.88 88 LYS A C 1
ATOM 628 O O . LYS A 1 88 ? 15.584 -16.324 -15.229 1.00 93.88 88 LYS A O 1
ATOM 633 N N . ASP A 1 89 ? 14.247 -14.587 -14.731 1.00 92.56 89 ASP A N 1
ATOM 634 C CA . ASP A 1 89 ? 14.835 -14.329 -13.424 1.00 92.56 89 ASP A CA 1
ATOM 635 C C . ASP A 1 89 ? 14.048 -15.066 -12.338 1.00 92.56 89 ASP A C 1
ATOM 637 O O . ASP A 1 89 ? 12.969 -14.657 -11.906 1.00 92.56 89 ASP A O 1
ATOM 641 N N . ARG A 1 90 ? 14.612 -16.176 -11.862 1.00 91.06 90 ARG A N 1
ATOM 642 C CA . ARG A 1 90 ? 14.006 -16.972 -10.792 1.00 91.06 90 ARG A CA 1
ATOM 643 C C . ARG A 1 90 ? 13.930 -16.216 -9.461 1.00 91.06 90 ARG A C 1
ATOM 645 O O . ARG A 1 90 ? 13.078 -16.558 -8.647 1.00 91.06 90 ARG A O 1
ATOM 652 N N . ALA A 1 91 ? 14.803 -15.238 -9.211 1.00 87.31 91 ALA A N 1
ATOM 653 C CA . ALA A 1 91 ? 14.834 -14.529 -7.934 1.00 87.31 91 ALA A CA 1
ATOM 654 C C . ALA A 1 91 ? 13.579 -13.671 -7.723 1.00 87.31 91 ALA A C 1
ATOM 656 O O . ALA A 1 91 ? 13.075 -13.603 -6.604 1.00 87.31 91 ALA A O 1
ATOM 657 N N . THR A 1 92 ? 13.053 -13.073 -8.793 1.00 89.38 92 THR A N 1
ATOM 658 C CA . THR A 1 92 ? 11.860 -12.215 -8.761 1.00 89.38 92 THR A CA 1
ATOM 659 C C . THR A 1 92 ? 10.587 -12.950 -9.193 1.00 89.38 92 THR A C 1
ATOM 661 O O . THR A 1 92 ? 9.534 -12.755 -8.585 1.00 89.38 92 THR A O 1
ATOM 664 N N . SER A 1 93 ? 10.663 -13.860 -10.172 1.00 92.38 93 SER A N 1
ATOM 665 C CA . SER A 1 93 ? 9.480 -14.540 -10.742 1.00 92.38 93 SER A CA 1
ATOM 666 C C . SER A 1 93 ? 8.700 -15.445 -9.791 1.00 92.38 93 SER A C 1
ATOM 668 O O . SER A 1 93 ? 7.525 -15.704 -10.032 1.00 92.38 93 SER A O 1
ATOM 670 N N . VAL A 1 94 ? 9.314 -15.908 -8.702 1.00 91.94 94 VAL A N 1
ATOM 671 C CA . VAL A 1 94 ? 8.637 -16.732 -7.683 1.00 91.94 94 VAL A CA 1
ATOM 672 C C . VAL A 1 94 ? 8.008 -15.910 -6.557 1.00 91.94 94 VAL A C 1
ATOM 674 O O . VAL A 1 94 ? 7.360 -16.479 -5.682 1.00 91.94 94 VAL A O 1
ATOM 677 N N . LEU A 1 95 ? 8.256 -14.597 -6.527 1.00 93.38 95 LEU A N 1
ATOM 678 C CA . LEU A 1 95 ? 7.832 -13.723 -5.436 1.00 93.38 95 LEU A CA 1
ATOM 679 C C . LEU A 1 95 ? 6.531 -13.003 -5.758 1.00 93.38 95 LEU A C 1
ATOM 681 O O . LEU A 1 95 ? 5.642 -12.953 -4.913 1.00 93.38 95 LEU A O 1
ATOM 685 N N . PHE A 1 96 ? 6.450 -12.402 -6.941 1.00 96.50 96 PHE A N 1
ATOM 686 C CA . PHE A 1 96 ? 5.411 -11.432 -7.252 1.00 96.50 96 PHE A CA 1
ATOM 687 C C . PHE A 1 96 ? 4.140 -12.063 -7.818 1.00 96.50 96 PHE A C 1
ATOM 689 O O . PHE A 1 96 ? 4.187 -13.058 -8.539 1.00 96.50 96 PHE A O 1
ATOM 696 N N . GLY A 1 97 ? 3.012 -11.425 -7.522 1.00 96.38 97 GLY A N 1
ATOM 697 C CA . GLY A 1 97 ? 1.703 -11.759 -8.063 1.00 96.38 97 GLY A CA 1
ATOM 698 C C . GLY A 1 97 ? 0.947 -10.516 -8.517 1.00 96.38 97 GLY A C 1
ATOM 699 O O . GLY A 1 97 ? 1.331 -9.384 -8.217 1.00 96.38 97 GLY A O 1
ATOM 700 N N . ASP A 1 98 ? -0.148 -10.745 -9.233 1.00 97.94 98 ASP A N 1
ATOM 701 C CA . ASP A 1 98 ? -1.076 -9.695 -9.641 1.00 97.94 98 ASP A CA 1
ATOM 702 C C . ASP A 1 98 ? -2.230 -9.624 -8.643 1.00 97.94 98 ASP A C 1
ATOM 704 O O . ASP A 1 98 ? -2.766 -10.653 -8.225 1.00 97.94 98 ASP A O 1
ATOM 708 N N . GLY A 1 99 ? -2.650 -8.419 -8.277 1.00 97.75 99 GLY A N 1
ATOM 709 C CA . GLY A 1 99 ? -3.770 -8.258 -7.361 1.00 97.75 99 GLY A CA 1
ATOM 710 C C . GLY A 1 99 ? -4.191 -6.813 -7.177 1.00 97.75 99 GLY A C 1
ATOM 711 O O . GLY A 1 99 ? -3.441 -5.882 -7.462 1.00 97.75 99 GLY A O 1
ATOM 712 N N . ALA A 1 100 ? -5.407 -6.633 -6.672 1.00 98.12 100 ALA A N 1
ATOM 713 C CA . ALA A 1 100 ? -5.917 -5.341 -6.247 1.00 98.12 100 ALA A CA 1
ATOM 714 C C . ALA A 1 100 ? -6.816 -5.510 -5.019 1.00 98.12 100 ALA A C 1
ATOM 716 O O . ALA A 1 100 ? -7.571 -6.474 -4.918 1.00 98.12 100 ALA A O 1
ATOM 717 N N . GLY A 1 101 ? -6.747 -4.550 -4.105 1.00 97.81 101 GLY A N 1
ATOM 718 C CA . GLY A 1 101 ? -7.646 -4.416 -2.970 1.00 97.81 101 GLY A CA 1
ATOM 719 C C . GLY A 1 101 ? -8.053 -2.957 -2.801 1.00 97.81 101 GLY A C 1
ATOM 720 O O . GLY A 1 101 ? -7.332 -2.042 -3.202 1.00 97.81 101 GLY A O 1
ATOM 721 N N . THR A 1 102 ? -9.218 -2.722 -2.207 1.00 97.31 102 THR A N 1
ATOM 722 C CA . THR A 1 102 ? -9.762 -1.368 -2.057 1.00 97.31 102 THR A CA 1
ATOM 723 C C . THR A 1 102 ? -10.343 -1.158 -0.674 1.00 97.31 102 THR A C 1
ATOM 725 O O . THR A 1 102 ? -11.037 -2.040 -0.166 1.00 97.31 102 THR A O 1
ATOM 728 N N . VAL A 1 103 ? -10.163 0.036 -0.123 1.00 97.56 103 VAL A N 1
ATOM 729 C CA . VAL A 1 103 ? -10.845 0.485 1.092 1.00 97.56 103 VAL A CA 1
ATOM 730 C C . VAL A 1 103 ? -11.669 1.731 0.787 1.00 97.56 103 VAL A C 1
ATOM 732 O O . VAL A 1 103 ? -11.251 2.598 0.020 1.00 97.56 103 VAL A O 1
ATOM 735 N N . LEU A 1 104 ? -12.867 1.791 1.365 1.00 97.75 104 LEU A N 1
ATOM 736 C CA . LEU A 1 104 ? -13.681 3.000 1.389 1.00 97.75 104 LEU A CA 1
ATOM 737 C C . LEU A 1 104 ? -13.397 3.721 2.706 1.00 97.75 104 LEU A C 1
ATOM 739 O O . LEU A 1 104 ? -13.487 3.101 3.764 1.00 97.75 104 LEU A O 1
ATOM 743 N N . ILE A 1 105 ? -13.063 5.003 2.624 1.00 97.44 105 ILE A N 1
ATOM 744 C CA . ILE A 1 105 ? -12.703 5.837 3.770 1.00 97.44 105 ILE A CA 1
ATOM 745 C C . ILE A 1 105 ? -13.748 6.940 3.895 1.00 97.44 105 ILE A C 1
ATOM 747 O O . ILE A 1 105 ? -14.075 7.617 2.915 1.00 97.44 105 ILE A O 1
ATOM 751 N N . GLU A 1 106 ? -14.283 7.081 5.104 1.00 96.62 106 GLU A N 1
ATOM 752 C CA . GLU A 1 106 ? -15.356 8.007 5.453 1.00 96.62 106 GLU A CA 1
ATOM 753 C C . GLU A 1 106 ? -15.107 8.602 6.846 1.00 96.62 106 GLU A C 1
ATOM 755 O O . GLU A 1 106 ? -14.402 7.984 7.649 1.00 96.62 106 GLU A O 1
ATOM 760 N N . PRO A 1 107 ? -15.695 9.773 7.154 1.00 95.81 107 PRO A N 1
ATOM 761 C CA . PRO A 1 107 ? -15.686 10.321 8.501 1.00 95.81 107 PRO A CA 1
ATOM 762 C C . PRO A 1 107 ? -16.329 9.360 9.501 1.00 95.81 107 PRO A C 1
ATOM 764 O O . PRO A 1 107 ? -17.343 8.724 9.196 1.00 95.81 107 PRO A O 1
ATOM 767 N N . VAL A 1 108 ? -15.774 9.321 10.708 1.00 93.81 108 VAL A N 1
ATOM 768 C CA . VAL A 1 108 ? -16.350 8.631 11.867 1.00 93.81 108 VAL A CA 1
ATOM 769 C C . VAL A 1 108 ? -16.824 9.672 12.880 1.00 93.81 108 VAL A C 1
ATOM 771 O O . VAL A 1 108 ? -16.252 10.756 12.957 1.00 93.81 108 VAL A O 1
ATOM 774 N N . GLU A 1 109 ? -17.874 9.363 13.641 1.00 90.88 109 GLU A N 1
ATOM 775 C CA . GLU A 1 109 ? -18.315 10.223 14.753 1.00 90.88 109 GLU A CA 1
ATOM 776 C C . GLU A 1 109 ? -17.495 9.969 16.028 1.00 90.88 109 GLU A C 1
ATOM 778 O O . GLU A 1 109 ? -17.218 10.893 16.786 1.00 90.88 109 GLU A O 1
ATOM 783 N N . ASP A 1 110 ? -17.092 8.716 16.257 1.00 93.81 110 ASP A N 1
ATOM 784 C CA . ASP A 1 110 ? -16.240 8.308 17.375 1.00 93.81 110 ASP A CA 1
ATOM 785 C C . ASP A 1 110 ? -14.762 8.464 16.994 1.00 93.81 110 ASP A C 1
ATOM 787 O O . ASP A 1 110 ? -14.175 7.596 16.349 1.00 93.81 110 ASP A O 1
ATOM 791 N N . GLU A 1 111 ? -14.146 9.567 17.421 1.00 91.38 111 GLU A N 1
ATOM 792 C CA . GLU A 1 111 ? -12.722 9.852 17.187 1.00 91.38 111 GLU A CA 1
ATOM 793 C C . GLU A 1 111 ? -11.772 8.863 17.891 1.00 91.38 111 GLU A C 1
ATOM 795 O O . GLU A 1 111 ? -10.564 8.888 17.659 1.00 91.38 111 GLU A O 1
ATOM 800 N N . SER A 1 112 ? -12.281 7.966 18.748 1.00 94.25 112 SER A N 1
ATOM 801 C CA . SER A 1 112 ? -11.463 6.914 19.355 1.00 94.25 112 SER A CA 1
ATOM 802 C C . SER A 1 112 ? -11.191 5.742 18.406 1.00 94.25 112 SER A C 1
ATOM 804 O O . SER A 1 112 ? -10.353 4.892 18.727 1.00 94.25 112 SER A O 1
ATOM 806 N N . VAL A 1 113 ? -11.877 5.663 17.261 1.00 96.88 113 VAL A N 1
ATOM 807 C CA . VAL A 1 113 ? -11.691 4.623 16.239 1.00 96.88 113 VAL A CA 1
ATOM 808 C C . VAL A 1 113 ? -11.258 5.205 14.895 1.00 96.88 113 VAL A C 1
ATOM 810 O O . VAL A 1 113 ? -11.189 6.413 14.700 1.00 96.88 113 VAL A O 1
ATOM 813 N N . GLY A 1 114 ? -10.936 4.330 13.946 1.00 96.81 114 GLY A N 1
ATOM 814 C CA . GLY A 1 114 ? -10.381 4.721 12.658 1.00 96.81 114 GLY A CA 1
ATOM 815 C C . GLY A 1 114 ? -8.865 4.871 12.727 1.00 96.81 114 GLY A C 1
ATOM 816 O O . GLY A 1 114 ? -8.197 4.207 13.521 1.00 96.81 114 GLY A O 1
ATOM 817 N N . ILE A 1 115 ? -8.313 5.694 11.840 1.00 97.44 115 ILE A N 1
ATOM 818 C CA . ILE A 1 115 ? -6.869 5.908 11.707 1.00 97.44 115 ILE A CA 1
ATOM 819 C C . ILE A 1 115 ? -6.439 6.964 12.722 1.00 97.44 115 ILE A C 1
ATOM 821 O O . ILE A 1 115 ? -6.901 8.096 12.651 1.00 97.44 115 ILE A O 1
ATOM 825 N N . LEU A 1 116 ? -5.567 6.584 13.657 1.00 97.38 116 LEU A N 1
ATOM 826 C CA . LEU A 1 116 ? -5.221 7.412 14.816 1.00 97.38 116 LEU A CA 1
ATOM 827 C C . LEU A 1 116 ? -3.848 8.068 14.678 1.00 97.38 116 LEU A C 1
ATOM 829 O O . LEU A 1 116 ? -3.665 9.217 15.067 1.00 97.38 116 LEU A O 1
ATOM 833 N N . ASP A 1 117 ? -2.877 7.353 14.109 1.00 98.25 117 ASP A N 1
ATOM 834 C CA . ASP A 1 117 ? -1.527 7.880 13.916 1.00 98.25 117 ASP A CA 1
ATOM 835 C C . ASP A 1 117 ? -0.853 7.257 12.688 1.00 98.25 117 ASP A C 1
ATOM 837 O O . ASP A 1 117 ? -1.279 6.220 12.165 1.00 98.25 117 ASP A O 1
ATOM 841 N N . HIS A 1 118 ? 0.227 7.888 12.232 1.00 98.12 118 HIS A N 1
ATOM 842 C CA . HIS A 1 118 ? 1.087 7.385 11.170 1.00 98.12 118 HIS A CA 1
ATOM 843 C C . HIS A 1 118 ? 2.551 7.808 11.353 1.00 98.12 118 HIS A C 1
ATOM 845 O O . HIS A 1 118 ? 2.869 8.865 11.899 1.00 98.12 118 HIS A O 1
ATOM 851 N N . VAL A 1 119 ? 3.452 6.981 10.822 1.00 98.06 119 VAL A N 1
ATOM 852 C CA . VAL A 1 119 ? 4.898 7.232 10.721 1.00 98.06 119 VAL A CA 1
ATOM 853 C C . VAL A 1 119 ? 5.340 6.860 9.312 1.00 98.06 119 VAL A C 1
ATOM 855 O O . VAL A 1 119 ? 4.892 5.845 8.778 1.00 98.06 119 VAL A O 1
ATOM 858 N N . CYS A 1 120 ? 6.202 7.667 8.693 1.00 96.69 120 CYS A N 1
ATOM 859 C CA . CYS A 1 120 ? 6.764 7.404 7.368 1.00 96.69 120 CYS A CA 1
ATOM 860 C C . CYS A 1 120 ? 8.229 7.818 7.319 1.00 96.69 120 CYS A C 1
ATOM 862 O O . CYS A 1 120 ? 8.553 8.955 7.651 1.00 96.69 120 CYS A O 1
ATOM 864 N N . HIS A 1 121 ? 9.088 6.924 6.838 1.00 96.56 121 HIS A N 1
ATOM 865 C CA . HIS A 1 121 ? 10.511 7.157 6.620 1.00 96.56 121 HIS A CA 1
ATOM 866 C C . HIS A 1 121 ? 10.872 6.915 5.154 1.00 96.56 121 HIS A C 1
ATOM 868 O O . HIS A 1 121 ? 10.277 6.081 4.468 1.00 96.56 121 HIS A O 1
ATOM 874 N N . MET A 1 122 ? 11.890 7.625 4.675 1.00 95.75 122 MET A N 1
ATOM 875 C CA . MET A 1 122 ? 12.433 7.457 3.332 1.00 95.75 122 MET A CA 1
ATOM 876 C C . MET A 1 122 ? 13.957 7.504 3.385 1.00 95.75 122 MET A C 1
ATOM 878 O O . MET A 1 122 ? 14.526 8.375 4.039 1.00 95.75 122 MET A O 1
ATOM 882 N N . ASN A 1 123 ? 14.605 6.586 2.671 1.00 94.31 123 ASN A N 1
ATOM 883 C CA . ASN A 1 123 ? 16.038 6.629 2.411 1.00 94.31 123 ASN A CA 1
ATOM 884 C C . ASN A 1 123 ? 16.306 6.403 0.917 1.00 94.31 123 ASN A C 1
ATOM 886 O O . ASN A 1 123 ? 16.337 5.260 0.459 1.00 94.31 123 ASN A O 1
ATOM 890 N N . GLY A 1 124 ? 16.541 7.504 0.198 1.00 94.69 124 GLY A N 1
ATOM 891 C CA . GLY A 1 124 ? 16.809 7.531 -1.243 1.00 94.69 124 GLY A CA 1
ATOM 892 C C . GLY A 1 124 ? 18.080 6.801 -1.684 1.00 94.69 124 GLY A C 1
ATOM 893 O O . GLY A 1 124 ? 18.186 6.431 -2.845 1.00 94.69 124 GLY A O 1
ATOM 894 N N . GLU A 1 125 ? 19.031 6.532 -0.782 1.00 94.62 125 GLU A N 1
ATOM 895 C CA . GLU A 1 125 ? 20.260 5.792 -1.121 1.00 94.62 125 GLU A CA 1
ATOM 896 C C . GLU A 1 125 ? 19.965 4.360 -1.606 1.00 94.62 125 GLU A C 1
ATOM 898 O O . GLU A 1 125 ? 20.782 3.741 -2.285 1.00 94.62 125 GLU A O 1
ATOM 903 N N . GLY A 1 126 ? 18.779 3.833 -1.275 1.00 92.62 126 GLY A N 1
ATOM 904 C CA . GLY A 1 126 ? 18.297 2.527 -1.716 1.00 92.62 126 GLY A CA 1
ATOM 905 C C . GLY A 1 126 ? 17.751 2.484 -3.147 1.00 92.62 126 GLY A C 1
ATOM 906 O O . GLY A 1 126 ? 17.279 1.421 -3.552 1.00 92.62 126 GLY A O 1
ATOM 907 N N . GLU A 1 127 ? 17.791 3.581 -3.913 1.00 94.06 127 GLU A N 1
ATOM 908 C CA . GLU A 1 127 ? 17.152 3.678 -5.236 1.00 94.06 127 GLU A CA 1
ATOM 909 C C . GLU A 1 127 ? 17.529 2.534 -6.194 1.00 94.06 127 GLU A C 1
ATOM 911 O O . GLU A 1 127 ? 16.653 1.955 -6.829 1.00 94.06 127 GLU A O 1
ATOM 916 N N . LEU A 1 128 ? 18.801 2.124 -6.236 1.00 95.25 128 LEU A N 1
ATOM 917 C CA . LEU A 1 128 ? 19.284 1.065 -7.135 1.00 95.25 128 LEU A CA 1
ATOM 918 C C . LEU A 1 128 ? 19.186 -0.349 -6.538 1.00 95.25 128 LEU A C 1
ATOM 920 O O . LEU A 1 128 ? 19.624 -1.316 -7.159 1.00 95.25 128 LEU A O 1
ATOM 924 N N . SER A 1 129 ? 18.616 -0.499 -5.340 1.00 96.31 129 SER A N 1
ATOM 925 C CA . SER A 1 129 ? 18.431 -1.813 -4.705 1.00 96.31 129 SER A CA 1
ATOM 926 C C . SER A 1 129 ? 17.142 -2.515 -5.138 1.00 96.31 129 SER A C 1
ATOM 928 O O . SER A 1 129 ? 17.046 -3.739 -5.030 1.00 96.31 129 SER A O 1
ATOM 930 N N . LEU A 1 130 ? 16.140 -1.763 -5.601 1.00 96.50 130 LEU A N 1
ATOM 931 C CA . LEU A 1 130 ? 14.879 -2.291 -6.124 1.00 96.50 130 LEU A CA 1
ATOM 932 C C . LEU A 1 130 ? 14.263 -1.285 -7.102 1.00 96.50 130 LEU A C 1
ATOM 934 O O . LEU A 1 130 ? 13.683 -0.293 -6.669 1.00 96.50 130 LEU A O 1
ATOM 938 N N . TYR A 1 131 ? 14.388 -1.532 -8.405 1.00 97.00 131 TYR A N 1
ATOM 939 C CA . TYR A 1 131 ? 13.990 -0.570 -9.440 1.00 97.00 131 TYR A CA 1
ATOM 940 C C . TYR A 1 131 ? 13.725 -1.239 -10.793 1.00 97.00 131 TYR A C 1
ATOM 942 O O . TYR A 1 131 ? 14.052 -2.406 -10.995 1.00 97.00 131 TYR A O 1
ATOM 950 N N . ILE A 1 132 ? 13.137 -0.487 -11.726 1.00 97.38 132 ILE A N 1
ATOM 951 C CA . ILE A 1 132 ? 13.044 -0.859 -13.143 1.00 97.38 132 ILE A CA 1
ATOM 952 C C . ILE A 1 132 ? 14.008 0.060 -13.913 1.00 97.38 132 ILE A C 1
ATOM 954 O O . ILE A 1 132 ? 13.814 1.277 -13.863 1.00 97.38 132 ILE A O 1
ATOM 958 N N . PRO A 1 133 ? 15.048 -0.470 -14.587 1.00 97.44 133 PRO A N 1
ATOM 959 C CA . PRO A 1 133 ? 16.083 0.364 -15.204 1.00 97.44 133 PRO A CA 1
ATOM 960 C C . PRO A 1 133 ? 15.592 1.297 -16.322 1.00 97.44 133 PRO A C 1
ATOM 962 O O . PRO A 1 133 ? 16.017 2.448 -16.379 1.00 97.44 133 PRO A O 1
ATOM 965 N N . ALA A 1 134 ? 14.718 0.812 -17.208 1.00 97.81 134 ALA A N 1
ATOM 966 C CA . ALA A 1 134 ? 14.255 1.529 -18.397 1.00 97.81 134 ALA A CA 1
ATOM 967 C C . ALA A 1 134 ? 12.726 1.692 -18.439 1.00 97.81 134 ALA A C 1
ATOM 969 O O . ALA A 1 134 ? 11.986 1.039 -17.709 1.00 97.81 134 ALA A O 1
ATOM 970 N N . GLY A 1 135 ? 12.252 2.578 -19.319 1.00 95.69 135 GLY A N 1
ATOM 971 C CA . GLY A 1 135 ? 10.830 2.890 -19.518 1.00 95.69 135 GLY A CA 1
ATOM 972 C C . GLY A 1 135 ? 10.399 4.218 -18.887 1.00 95.69 135 GLY A C 1
ATOM 973 O O . GLY A 1 135 ? 9.373 4.777 -19.273 1.00 95.69 135 GLY A O 1
ATOM 974 N N . GLY A 1 136 ? 11.210 4.752 -17.971 1.00 95.94 136 GLY A N 1
ATOM 975 C CA . GLY A 1 136 ? 11.085 6.110 -17.444 1.00 95.94 136 GLY A CA 1
ATOM 976 C C . GLY A 1 136 ? 11.786 7.162 -18.311 1.00 95.94 136 GLY A C 1
ATOM 977 O O . GLY A 1 136 ? 12.288 6.882 -19.397 1.00 95.94 136 GLY A O 1
ATOM 978 N N . SER A 1 137 ? 11.849 8.398 -17.815 1.00 96.62 137 SER A N 1
ATOM 979 C CA . SER A 1 137 ? 12.506 9.515 -18.512 1.00 96.62 137 SER A CA 1
ATOM 980 C C . SER A 1 137 ? 14.035 9.444 -18.498 1.00 96.62 137 SER A C 1
ATOM 982 O O . SER A 1 137 ? 14.660 9.944 -19.429 1.00 96.62 137 SER A O 1
ATOM 984 N N . VAL A 1 138 ? 14.633 8.826 -17.471 1.00 96.50 138 VAL A N 1
ATOM 985 C CA . VAL A 1 138 ? 16.091 8.611 -17.371 1.00 96.50 138 VAL A CA 1
ATOM 986 C C . VAL A 1 138 ? 16.587 7.725 -18.512 1.00 96.50 138 VAL A C 1
ATOM 988 O O . VAL A 1 138 ? 17.624 8.001 -19.109 1.00 96.50 138 VAL A O 1
ATOM 991 N N . GLU A 1 139 ? 15.812 6.696 -18.853 1.00 97.38 139 GLU A N 1
ATOM 992 C CA . GLU A 1 139 ? 16.086 5.810 -19.977 1.00 97.38 139 GLU A CA 1
ATOM 993 C C . GLU A 1 139 ? 14.784 5.450 -20.705 1.00 97.38 139 GLU A C 1
ATOM 995 O O . GLU A 1 139 ? 14.108 4.474 -20.352 1.00 97.38 139 GLU A O 1
ATOM 1000 N N . PRO A 1 140 ? 14.417 6.229 -21.738 1.00 97.38 140 PRO A N 1
ATOM 1001 C CA . PRO A 1 140 ? 13.249 5.939 -22.554 1.00 97.38 140 PRO A CA 1
ATOM 1002 C C . PRO A 1 140 ? 13.344 4.575 -23.251 1.00 97.38 140 PRO A C 1
ATOM 1004 O O . PRO A 1 140 ? 14.425 4.039 -23.515 1.00 97.38 140 PRO A O 1
ATOM 1007 N N . ALA A 1 141 ? 12.187 4.017 -23.607 1.00 97.38 141 ALA A N 1
ATOM 1008 C CA . ALA A 1 141 ? 12.128 2.785 -24.387 1.00 97.38 141 ALA A CA 1
ATOM 1009 C C . ALA A 1 141 ? 12.860 2.925 -25.734 1.00 97.38 141 ALA A C 1
ATOM 1011 O O . ALA A 1 141 ? 12.631 3.859 -26.501 1.00 97.38 141 ALA A O 1
ATOM 1012 N N . SER A 1 142 ? 13.721 1.951 -26.030 1.00 98.25 142 SER A N 1
ATOM 1013 C CA . SER A 1 142 ? 14.453 1.826 -27.287 1.00 98.25 142 SER A CA 1
ATOM 1014 C C . SER A 1 142 ? 14.576 0.351 -27.675 1.00 98.25 142 SER A C 1
ATOM 1016 O O . SER A 1 142 ? 14.399 -0.540 -26.843 1.00 98.25 142 SER A O 1
ATOM 1018 N N . ALA A 1 143 ? 14.912 0.071 -28.938 1.00 98.38 143 ALA A N 1
ATOM 1019 C CA . ALA A 1 143 ? 15.165 -1.302 -29.377 1.00 98.38 143 ALA A CA 1
ATOM 1020 C C . ALA A 1 143 ? 16.289 -1.973 -28.559 1.00 98.38 143 ALA A C 1
ATOM 1022 O O . ALA A 1 143 ? 16.196 -3.160 -28.253 1.00 98.38 143 ALA A O 1
ATOM 1023 N N . ALA A 1 144 ? 17.308 -1.201 -28.158 1.00 98.19 144 ALA A N 1
ATOM 1024 C CA . ALA A 1 144 ? 18.406 -1.678 -27.323 1.00 98.19 144 ALA A CA 1
ATOM 1025 C C . ALA A 1 144 ? 17.932 -2.046 -25.908 1.00 98.19 144 ALA A C 1
ATOM 1027 O O . ALA A 1 144 ? 18.154 -3.172 -25.470 1.00 98.19 144 ALA A O 1
ATOM 1028 N N . SER A 1 145 ? 17.191 -1.161 -25.227 1.00 97.94 145 SER A N 1
ATOM 1029 C CA . SER A 1 145 ? 16.739 -1.432 -23.852 1.00 97.94 145 SER A CA 1
ATOM 1030 C C . SER A 1 145 ? 15.753 -2.604 -23.769 1.00 97.94 145 SER A C 1
ATOM 1032 O O . SER A 1 145 ? 15.736 -3.336 -22.778 1.00 97.94 145 SER A O 1
ATOM 1034 N N . VAL A 1 146 ? 14.973 -2.845 -24.829 1.00 97.25 146 VAL A N 1
ATOM 1035 C CA . VAL A 1 146 ? 14.129 -4.045 -24.952 1.00 97.25 146 VAL A CA 1
ATOM 1036 C C . VAL A 1 146 ? 14.972 -5.305 -25.164 1.00 97.25 146 VAL A C 1
ATOM 1038 O O . VAL A 1 146 ? 14.751 -6.298 -24.471 1.00 97.25 146 VAL A O 1
ATOM 1041 N N . ALA A 1 147 ? 15.950 -5.277 -26.078 1.00 97.19 147 ALA A N 1
ATOM 1042 C CA . ALA A 1 147 ? 16.839 -6.417 -26.326 1.00 97.19 147 ALA A CA 1
ATOM 1043 C C . ALA A 1 147 ? 17.632 -6.816 -25.067 1.00 97.19 147 ALA A C 1
ATOM 1045 O O . ALA A 1 147 ? 17.820 -8.001 -24.795 1.00 97.19 147 ALA A O 1
ATOM 1046 N N . GLU A 1 148 ? 18.016 -5.829 -24.262 1.00 96.75 148 GLU A N 1
ATOM 1047 C CA . GLU A 1 148 ? 18.713 -5.994 -22.984 1.00 96.75 148 GLU A CA 1
ATOM 1048 C C . GLU A 1 148 ? 17.774 -6.328 -21.810 1.00 96.75 148 GLU A C 1
ATOM 1050 O O . GLU A 1 148 ? 18.236 -6.514 -20.688 1.00 96.75 148 GLU A O 1
ATOM 1055 N N . SER A 1 149 ? 16.458 -6.446 -22.043 1.00 96.38 149 SER A N 1
ATOM 1056 C CA . SER A 1 149 ? 15.459 -6.771 -21.009 1.00 96.38 149 SER A C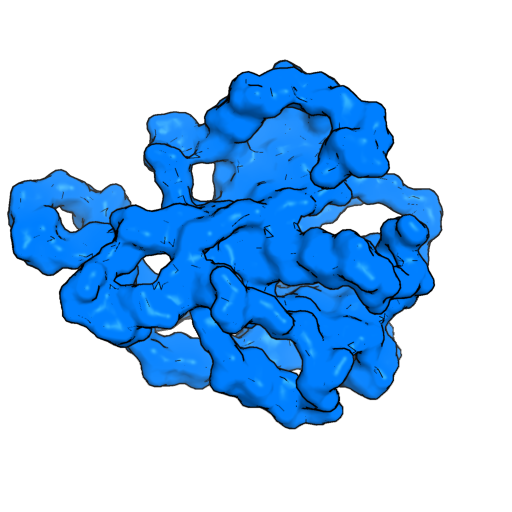A 1
ATOM 1057 C C . SER A 1 149 ? 15.452 -5.791 -19.820 1.00 96.38 149 SER A C 1
ATOM 1059 O O . SER A 1 149 ? 15.169 -6.179 -18.688 1.00 96.38 149 SER A O 1
ATOM 1061 N N . ARG A 1 150 ? 15.727 -4.504 -20.071 1.00 97.38 150 ARG A N 1
ATOM 1062 C CA . ARG A 1 150 ? 15.871 -3.452 -19.042 1.00 97.38 150 ARG A CA 1
ATOM 1063 C C . ARG A 1 150 ? 14.555 -2.883 -18.507 1.00 97.38 150 ARG A C 1
ATOM 1065 O O . ARG A 1 150 ? 14.570 -2.015 -17.645 1.00 97.38 150 ARG A O 1
ATOM 1072 N N . HIS A 1 151 ? 13.424 -3.372 -19.007 1.00 97.56 151 HIS A N 1
ATOM 1073 C CA . HIS A 1 151 ? 12.072 -2.954 -18.603 1.00 97.56 151 HIS A CA 1
ATOM 1074 C C . HIS A 1 151 ? 11.475 -3.848 -17.507 1.00 97.56 151 HIS A C 1
ATOM 1076 O O . HIS A 1 151 ? 10.300 -3.718 -17.175 1.00 97.56 151 HIS A O 1
ATOM 1082 N N . TYR A 1 152 ? 12.270 -4.770 -16.959 1.00 97.88 152 TYR A N 1
ATOM 1083 C CA . TYR A 1 152 ? 11.871 -5.623 -15.846 1.00 97.88 152 TYR A CA 1
ATOM 1084 C C . TYR A 1 152 ? 12.453 -5.132 -14.522 1.00 97.88 152 TYR A C 1
ATOM 1086 O O . TYR A 1 152 ? 13.502 -4.488 -14.484 1.00 97.88 152 TYR A O 1
ATOM 1094 N N . ILE A 1 153 ? 11.774 -5.477 -13.433 1.00 97.00 153 ILE A N 1
ATOM 1095 C CA . ILE A 1 153 ? 12.202 -5.189 -12.073 1.00 97.00 153 ILE A CA 1
ATOM 1096 C C . ILE A 1 153 ? 13.504 -5.921 -11.746 1.00 97.00 153 ILE A C 1
ATOM 1098 O O . ILE A 1 153 ? 13.668 -7.109 -12.030 1.00 97.00 153 ILE A O 1
ATOM 1102 N N . VAL A 1 154 ? 14.423 -5.192 -11.126 1.00 95.88 154 VAL A N 1
ATOM 1103 C CA . VAL A 1 154 ? 15.709 -5.674 -10.633 1.00 95.88 154 VAL A CA 1
ATOM 1104 C C . VAL A 1 154 ? 15.734 -5.487 -9.126 1.00 95.88 154 VAL A C 1
ATOM 1106 O O . VAL A 1 154 ? 15.302 -4.452 -8.617 1.00 95.88 154 VAL A O 1
ATOM 1109 N N . GLN A 1 155 ? 16.242 -6.489 -8.412 1.00 94.94 155 GLN A N 1
ATOM 1110 C CA . GLN A 1 155 ? 16.269 -6.496 -6.956 1.00 94.94 155 GLN A CA 1
ATOM 1111 C C . GLN A 1 155 ? 17.588 -7.053 -6.410 1.00 94.94 155 GLN A C 1
ATOM 1113 O O . GLN A 1 155 ? 17.937 -8.203 -6.676 1.00 94.94 155 GLN A O 1
ATOM 1118 N N . ASP A 1 156 ? 18.250 -6.296 -5.531 1.00 95.31 156 ASP A N 1
ATOM 1119 C CA . ASP A 1 156 ? 19.202 -6.861 -4.570 1.00 95.31 156 ASP A CA 1
ATOM 1120 C C . ASP A 1 156 ? 18.420 -7.429 -3.380 1.00 95.31 156 ASP A C 1
ATOM 1122 O O . ASP A 1 156 ? 18.062 -6.733 -2.425 1.00 95.31 156 ASP A O 1
ATOM 1126 N N . GLY A 1 157 ? 18.128 -8.729 -3.442 1.00 92.81 157 GLY A N 1
ATOM 1127 C CA . GLY A 1 157 ? 17.324 -9.405 -2.426 1.00 92.81 157 GLY A CA 1
ATOM 1128 C C . GLY A 1 157 ? 17.918 -9.321 -1.019 1.00 92.81 157 GLY A C 1
ATOM 1129 O O . GLY A 1 157 ? 17.166 -9.312 -0.045 1.00 92.81 157 GLY A O 1
ATOM 1130 N N . SER A 1 158 ? 19.244 -9.232 -0.894 1.00 93.75 158 SER A N 1
ATOM 1131 C CA . SER A 1 158 ? 19.922 -9.186 0.402 1.00 93.75 158 SER A CA 1
ATOM 1132 C C . SER A 1 158 ? 19.813 -7.805 1.048 1.00 93.75 158 SER A C 1
ATOM 1134 O O . SER A 1 158 ? 19.424 -7.705 2.218 1.00 93.75 158 SER A O 1
ATOM 1136 N N . ALA A 1 159 ? 20.058 -6.748 0.267 1.00 94.56 159 ALA A N 1
ATOM 1137 C CA . ALA A 1 159 ? 19.895 -5.368 0.699 1.00 94.56 159 ALA A CA 1
ATOM 1138 C C . ALA A 1 159 ? 18.430 -5.083 1.051 1.00 94.56 159 ALA A C 1
ATOM 1140 O O . ALA A 1 159 ? 18.144 -4.596 2.148 1.00 94.56 159 ALA A O 1
ATOM 1141 N N . VAL A 1 160 ? 17.498 -5.487 0.178 1.00 95.94 160 VAL A N 1
ATOM 1142 C CA . VAL A 1 160 ? 16.055 -5.327 0.403 1.00 95.94 160 VAL A CA 1
ATOM 1143 C C . VAL A 1 160 ? 15.594 -6.078 1.645 1.00 95.94 160 VAL A C 1
ATOM 1145 O O . VAL A 1 160 ? 14.877 -5.505 2.455 1.00 95.94 160 VAL A O 1
ATOM 1148 N N . PHE A 1 161 ? 16.006 -7.335 1.841 1.00 96.12 161 PHE A N 1
ATOM 1149 C CA . PHE A 1 161 ? 15.601 -8.105 3.021 1.00 96.12 161 PHE A CA 1
ATOM 1150 C C . PHE A 1 161 ? 16.026 -7.411 4.319 1.00 96.12 161 PHE A C 1
ATOM 1152 O O . PHE A 1 161 ? 15.213 -7.243 5.227 1.00 96.12 161 PHE A O 1
ATOM 1159 N N . LYS A 1 162 ? 17.296 -6.993 4.404 1.00 95.62 162 LYS A N 1
ATOM 1160 C CA . LYS A 1 162 ? 17.835 -6.329 5.595 1.00 95.62 162 LYS A CA 1
ATOM 1161 C C . LYS A 1 162 ? 17.113 -5.008 5.860 1.00 95.62 162 LYS A C 1
ATOM 1163 O O . LYS A 1 162 ? 16.684 -4.773 6.988 1.00 95.62 162 LYS A O 1
ATOM 1168 N N . ALA A 1 163 ? 16.966 -4.176 4.832 1.00 96.50 163 ALA A N 1
ATOM 1169 C CA . ALA A 1 163 ? 16.312 -2.880 4.949 1.00 96.50 163 ALA A CA 1
ATOM 1170 C C . ALA A 1 163 ? 14.823 -3.017 5.304 1.00 96.50 163 ALA A C 1
ATOM 1172 O O . ALA A 1 163 ? 14.346 -2.287 6.166 1.00 96.50 163 ALA A O 1
ATOM 1173 N N . ALA A 1 164 ? 14.118 -3.999 4.736 1.00 97.25 164 ALA A N 1
ATOM 1174 C CA . ALA A 1 164 ? 12.708 -4.242 5.018 1.00 97.25 164 ALA A CA 1
ATOM 1175 C C . ALA A 1 164 ? 12.458 -4.660 6.467 1.00 97.25 164 ALA A C 1
ATOM 1177 O O . ALA A 1 164 ? 11.597 -4.088 7.128 1.00 97.25 164 ALA A O 1
ATOM 1178 N N . VAL A 1 165 ? 13.226 -5.627 6.986 1.00 97.56 165 VAL A N 1
ATOM 1179 C CA . VAL A 1 165 ? 13.069 -6.084 8.378 1.00 97.56 165 VAL A CA 1
ATOM 1180 C C . VAL A 1 165 ? 13.344 -4.950 9.362 1.00 97.56 165 VAL A C 1
ATOM 1182 O O . VAL A 1 165 ? 12.639 -4.822 10.359 1.00 97.56 165 VAL A O 1
ATOM 1185 N N . ILE A 1 166 ? 14.363 -4.131 9.087 1.00 96.69 166 ILE A N 1
ATOM 1186 C CA . ILE A 1 166 ? 14.704 -2.982 9.928 1.00 96.69 166 ILE A CA 1
ATOM 1187 C C . ILE A 1 166 ? 13.610 -1.920 9.841 1.00 96.69 166 ILE A C 1
ATOM 1189 O O . ILE A 1 166 ? 13.005 -1.599 10.859 1.00 96.69 166 ILE A O 1
ATOM 1193 N N . GLY A 1 167 ? 13.309 -1.452 8.630 1.00 97.44 167 GLY A N 1
ATOM 1194 C CA . GLY A 1 167 ? 12.366 -0.369 8.392 1.00 97.44 167 GLY A CA 1
ATOM 1195 C C . GLY A 1 167 ? 10.972 -0.678 8.920 1.00 97.44 167 GLY A C 1
ATOM 1196 O O . GLY A 1 167 ? 10.424 0.141 9.643 1.00 97.44 167 GLY A O 1
ATOM 1197 N N . MET A 1 168 ? 10.422 -1.864 8.627 1.00 98.19 168 MET A N 1
ATOM 1198 C CA . MET A 1 168 ? 9.083 -2.265 9.085 1.00 98.19 168 MET A CA 1
ATOM 1199 C C . MET A 1 168 ? 8.990 -2.388 10.606 1.00 98.19 168 MET A C 1
ATOM 1201 O O . MET A 1 168 ? 7.985 -1.988 11.187 1.00 98.19 168 MET A O 1
ATOM 1205 N N . ALA A 1 169 ? 10.017 -2.941 11.255 1.00 97.75 169 ALA A N 1
ATOM 1206 C CA . ALA A 1 169 ? 10.020 -3.054 12.707 1.00 97.75 169 ALA A CA 1
ATOM 1207 C C . ALA A 1 169 ? 10.152 -1.679 13.372 1.00 97.75 169 ALA A C 1
ATOM 1209 O O . ALA A 1 169 ? 9.391 -1.393 14.285 1.00 97.75 169 ALA A O 1
ATOM 1210 N N . GLU A 1 170 ? 11.042 -0.812 12.885 1.00 97.94 170 GLU A N 1
ATOM 1211 C CA . GLU A 1 170 ? 11.268 0.518 13.468 1.00 97.94 170 GLU A CA 1
ATOM 1212 C C . GLU A 1 170 ? 10.033 1.410 13.378 1.00 97.94 170 GLU A C 1
ATOM 1214 O O . GLU A 1 170 ? 9.623 1.970 14.391 1.00 97.94 170 GLU A O 1
ATOM 1219 N N . VAL A 1 171 ? 9.385 1.493 12.209 1.00 98.44 171 VAL A N 1
ATOM 1220 C CA . VAL A 1 171 ? 8.167 2.312 12.069 1.00 98.44 171 VAL A CA 1
ATOM 1221 C C . VAL A 1 171 ? 7.017 1.782 12.929 1.00 98.44 171 VAL A C 1
ATOM 1223 O O . VAL A 1 171 ? 6.214 2.567 13.429 1.00 98.44 171 VAL A O 1
ATOM 1226 N N . THR A 1 172 ? 6.940 0.462 13.138 1.00 98.50 172 THR A N 1
ATOM 1227 C CA . THR A 1 172 ? 5.934 -0.154 14.012 1.00 98.50 172 THR A CA 1
ATOM 1228 C C . THR A 1 172 ? 6.267 0.025 15.497 1.00 98.50 172 THR A C 1
ATOM 1230 O O . THR A 1 172 ? 5.384 0.350 16.280 1.00 98.50 172 THR A O 1
ATOM 1233 N N . GLU A 1 173 ? 7.522 -0.125 15.915 1.00 98.19 173 GLU A N 1
ATOM 1234 C CA . GLU A 1 173 ? 7.956 0.160 17.291 1.00 98.19 173 GLU A CA 1
ATOM 1235 C C . GLU A 1 173 ? 7.722 1.636 17.642 1.00 98.19 173 GLU A C 1
ATOM 1237 O O . GLU A 1 173 ? 7.192 1.951 18.709 1.00 98.19 173 GLU A O 1
ATOM 1242 N N . GLU A 1 174 ? 8.073 2.540 16.725 1.00 98.50 174 GLU A N 1
ATOM 1243 C CA . GLU A 1 174 ? 7.910 3.979 16.900 1.00 98.50 174 GLU A CA 1
ATOM 1244 C C . GLU A 1 174 ? 6.442 4.366 17.069 1.00 98.50 174 GLU A C 1
ATOM 1246 O O . GLU A 1 174 ? 6.102 5.070 18.022 1.00 98.50 174 GLU A O 1
ATOM 1251 N N . ILE A 1 175 ? 5.565 3.901 16.174 1.00 98.44 175 ILE A N 1
ATOM 1252 C CA . ILE A 1 175 ? 4.156 4.292 16.220 1.00 98.44 175 ILE A CA 1
ATOM 1253 C C . ILE A 1 175 ? 3.454 3.737 17.461 1.00 98.44 175 ILE A C 1
ATOM 1255 O O . ILE A 1 175 ? 2.670 4.445 18.086 1.00 98.44 175 ILE A O 1
ATOM 1259 N N . LEU A 1 176 ? 3.777 2.511 17.884 1.00 98.31 176 LEU A N 1
ATOM 1260 C CA . LEU A 1 176 ? 3.225 1.942 19.113 1.00 98.31 176 LEU A CA 1
ATOM 1261 C C . LEU A 1 176 ? 3.685 2.727 20.339 1.00 98.31 176 LEU A C 1
ATOM 1263 O O . LEU A 1 176 ? 2.867 3.085 21.184 1.00 98.31 176 LEU A O 1
ATOM 1267 N N . LYS A 1 177 ? 4.973 3.084 20.393 1.00 98.19 177 LYS A N 1
ATOM 1268 C CA . LYS A 1 177 ? 5.529 3.912 21.466 1.00 98.19 177 LYS A CA 1
ATOM 1269 C C . LYS A 1 177 ? 4.893 5.304 21.515 1.00 98.19 177 LYS A C 1
ATOM 1271 O O . LYS A 1 177 ? 4.589 5.783 22.602 1.00 98.19 177 LYS A O 1
ATOM 1276 N N . ARG A 1 178 ? 4.681 5.955 20.364 1.00 98.25 178 ARG A N 1
ATOM 1277 C CA . ARG A 1 178 ? 4.022 7.275 20.274 1.00 98.25 178 ARG A CA 1
ATOM 1278 C C . ARG A 1 178 ? 2.591 7.266 20.810 1.00 98.25 178 ARG A C 1
ATOM 1280 O O . ARG A 1 178 ? 2.131 8.291 21.298 1.00 98.25 178 ARG A O 1
ATOM 1287 N N . ASN A 1 179 ? 1.921 6.119 20.733 1.00 98.19 179 ASN A N 1
ATOM 1288 C CA . ASN A 1 179 ? 0.530 5.943 21.143 1.00 98.19 179 ASN A CA 1
ATOM 1289 C C . ASN A 1 179 ? 0.383 5.235 22.501 1.00 98.19 179 ASN A C 1
ATOM 1291 O O . ASN A 1 179 ? -0.733 4.883 22.873 1.00 98.19 179 ASN A O 1
ATOM 1295 N N . ASP A 1 180 ? 1.488 5.021 23.226 1.00 97.56 180 ASP A N 1
ATOM 1296 C CA . ASP A 1 180 ? 1.526 4.304 24.510 1.00 97.56 180 ASP A CA 1
ATOM 1297 C C . ASP A 1 180 ? 0.849 2.918 24.451 1.00 97.56 180 ASP A C 1
ATOM 1299 O O . ASP A 1 180 ? 0.128 2.492 25.351 1.00 97.56 180 ASP A O 1
ATOM 1303 N N . VAL A 1 181 ? 1.058 2.203 23.339 1.00 97.69 181 VAL A N 1
ATOM 1304 C CA . VAL A 1 181 ? 0.516 0.859 23.113 1.00 97.69 181 VAL A CA 1
ATOM 1305 C C . VAL A 1 181 ? 1.629 -0.163 23.275 1.00 97.69 181 VAL A C 1
ATOM 1307 O O . VAL A 1 181 ? 2.616 -0.151 22.537 1.00 97.69 181 VAL A O 1
ATOM 1310 N N . ALA A 1 182 ? 1.467 -1.103 24.205 1.00 97.06 182 ALA A N 1
ATOM 1311 C CA . ALA A 1 182 ? 2.369 -2.243 24.277 1.00 97.06 182 ALA A CA 1
ATOM 1312 C C . ALA A 1 182 ? 2.132 -3.179 23.081 1.00 97.06 182 ALA A C 1
ATOM 1314 O O . ALA A 1 182 ? 0.996 -3.417 22.679 1.00 97.06 182 ALA A O 1
ATOM 1315 N N . VAL A 1 183 ? 3.188 -3.807 22.550 1.00 95.94 183 VAL A N 1
ATOM 1316 C CA . VAL A 1 183 ? 3.049 -4.813 21.472 1.00 95.94 183 VAL A CA 1
ATOM 1317 C C . VAL A 1 183 ? 2.096 -5.947 21.878 1.00 95.94 183 VAL A C 1
ATOM 1319 O O . VAL A 1 183 ? 1.370 -6.485 21.046 1.00 95.94 183 VAL A O 1
ATOM 1322 N N . ALA A 1 184 ? 2.058 -6.292 23.169 1.00 95.69 184 ALA A N 1
ATOM 1323 C CA . ALA A 1 184 ? 1.148 -7.296 23.707 1.00 95.69 184 ALA A CA 1
ATOM 1324 C C . ALA A 1 184 ? -0.338 -6.923 23.554 1.00 95.69 184 ALA A C 1
ATOM 1326 O O . ALA A 1 184 ? -1.159 -7.835 23.486 1.00 95.69 184 ALA A O 1
ATOM 1327 N N . ASP A 1 185 ? -0.655 -5.633 23.441 1.00 96.94 185 ASP A N 1
ATOM 1328 C CA . ASP A 1 185 ? -2.012 -5.102 23.310 1.00 96.94 185 ASP A CA 1
ATOM 1329 C C . ASP A 1 185 ? -2.468 -4.937 21.853 1.00 96.94 185 ASP A C 1
ATOM 1331 O O . ASP A 1 185 ? -3.619 -4.563 21.607 1.00 96.94 185 ASP A O 1
ATOM 1335 N N . LEU A 1 186 ? -1.590 -5.194 20.877 1.00 97.50 186 LEU A N 1
ATOM 1336 C CA . LEU A 1 186 ? -1.995 -5.279 19.480 1.00 97.50 186 LEU A CA 1
ATOM 1337 C C . LEU A 1 186 ? -2.848 -6.527 19.260 1.00 97.50 186 LEU A C 1
ATOM 1339 O O . LEU A 1 186 ? -2.428 -7.649 19.564 1.00 97.50 186 LEU A O 1
ATOM 1343 N N . ALA A 1 187 ? -4.021 -6.317 18.664 1.00 98.19 187 ALA A N 1
ATOM 1344 C CA . ALA A 1 187 ? -4.864 -7.398 18.182 1.00 98.19 187 ALA A CA 1
ATOM 1345 C C . ALA A 1 187 ? -4.259 -7.999 16.907 1.00 98.19 187 ALA A C 1
ATOM 1347 O O . ALA A 1 187 ? -4.086 -9.214 16.824 1.00 98.19 187 ALA A O 1
ATOM 1348 N N . TRP A 1 188 ? -3.875 -7.142 15.950 1.00 98.56 188 TRP A N 1
ATOM 1349 C CA . TRP A 1 188 ? -3.319 -7.587 14.672 1.00 98.56 188 TRP A CA 1
ATOM 1350 C C . TRP A 1 188 ? -2.190 -6.693 14.156 1.00 98.56 188 TRP A C 1
ATOM 1352 O O . TRP A 1 188 ? -2.311 -5.469 14.085 1.00 98.56 188 TRP A O 1
ATOM 1362 N N . LEU A 1 189 ? -1.119 -7.333 13.694 1.00 98.69 189 LEU A N 1
ATOM 1363 C CA . LEU A 1 189 ? -0.165 -6.744 12.763 1.00 98.69 189 LEU A CA 1
ATOM 1364 C C . LEU A 1 189 ? -0.579 -7.116 11.334 1.00 98.69 189 LEU A C 1
ATOM 1366 O O . LEU A 1 189 ? -0.730 -8.298 11.011 1.00 98.69 189 LEU A O 1
ATOM 1370 N N . VAL A 1 190 ? -0.714 -6.113 10.467 1.00 98.62 190 VAL A N 1
ATOM 1371 C CA . VAL A 1 190 ? -0.985 -6.270 9.031 1.00 98.62 190 VAL A CA 1
ATOM 1372 C C . VAL A 1 190 ? 0.263 -5.822 8.258 1.00 98.62 190 VAL A C 1
ATOM 1374 O O . VAL A 1 190 ? 0.387 -4.651 7.881 1.00 98.62 190 VAL A O 1
ATOM 1377 N N . PRO A 1 191 ? 1.241 -6.716 8.047 1.00 98.31 191 PRO A N 1
ATOM 1378 C CA . PRO A 1 191 ? 2.451 -6.370 7.322 1.00 98.31 191 PRO A CA 1
ATOM 1379 C C . PRO A 1 191 ? 2.220 -6.411 5.805 1.00 98.31 191 PRO A C 1
ATOM 1381 O O . PRO A 1 191 ? 1.413 -7.198 5.297 1.00 98.31 191 PRO A O 1
ATOM 1384 N N . HIS A 1 192 ? 3.000 -5.628 5.059 1.00 98.12 192 HIS A N 1
ATOM 1385 C CA . HIS A 1 192 ? 3.197 -5.837 3.628 1.00 98.12 192 HIS A CA 1
ATOM 1386 C C . HIS A 1 192 ? 3.636 -7.288 3.371 1.00 98.12 192 HIS A C 1
ATOM 1388 O O . HIS A 1 192 ? 4.566 -7.803 3.998 1.00 98.12 192 HIS A O 1
ATOM 1394 N N . GLN A 1 193 ? 2.960 -7.952 2.433 1.00 97.38 193 GLN A N 1
ATOM 1395 C CA . GLN A 1 193 ? 3.190 -9.359 2.118 1.00 97.38 193 GLN A CA 1
ATOM 1396 C C . GLN A 1 193 ? 4.333 -9.482 1.093 1.00 97.38 193 GLN A C 1
ATOM 1398 O O . GLN A 1 193 ? 4.113 -9.838 -0.059 1.00 97.38 193 GLN A O 1
ATOM 1403 N N . ALA A 1 194 ? 5.565 -9.152 1.500 1.00 93.62 194 ALA A N 1
ATOM 1404 C CA . ALA A 1 194 ? 6.739 -9.226 0.618 1.00 93.62 194 ALA A CA 1
ATOM 1405 C C . ALA A 1 194 ? 7.242 -10.663 0.443 1.00 93.62 194 ALA A C 1
ATOM 1407 O O . ALA A 1 194 ? 7.393 -11.180 -0.660 1.00 93.62 194 ALA A O 1
ATOM 1408 N N . ASN A 1 195 ? 7.562 -11.293 1.570 1.00 92.44 195 ASN A N 1
ATOM 1409 C CA . ASN A 1 195 ? 7.886 -12.703 1.675 1.00 92.44 195 ASN A CA 1
ATOM 1410 C C . ASN A 1 195 ? 7.701 -13.155 3.130 1.00 92.44 195 ASN A C 1
ATOM 1412 O O . ASN A 1 195 ? 7.811 -12.356 4.065 1.00 92.44 195 ASN A O 1
ATOM 1416 N N . ARG A 1 196 ? 7.465 -14.454 3.331 1.00 95.38 196 ARG A N 1
ATOM 1417 C CA . ARG A 1 196 ? 7.194 -15.016 4.660 1.00 95.38 196 ARG A CA 1
ATOM 1418 C C . ARG A 1 196 ? 8.346 -14.799 5.648 1.00 95.38 196 ARG A C 1
ATOM 1420 O O . ARG A 1 196 ? 8.100 -14.518 6.812 1.00 95.38 196 ARG A O 1
ATOM 1427 N N . ARG A 1 197 ? 9.597 -14.855 5.179 1.00 96.38 197 ARG A N 1
ATOM 1428 C CA . ARG A 1 197 ? 10.793 -14.696 6.025 1.00 96.38 197 ARG A CA 1
ATOM 1429 C C . ARG A 1 197 ? 10.922 -13.284 6.607 1.00 96.38 197 ARG A C 1
ATOM 1431 O O . ARG A 1 197 ? 11.351 -13.152 7.747 1.00 96.38 197 ARG A O 1
ATOM 1438 N N . ILE A 1 198 ? 10.572 -12.244 5.845 1.00 97.12 198 ILE A N 1
ATOM 1439 C CA . ILE A 1 198 ? 10.546 -10.854 6.325 1.00 97.12 198 ILE A CA 1
ATOM 1440 C C . ILE A 1 198 ? 9.462 -10.717 7.386 1.00 97.12 198 ILE A C 1
ATOM 1442 O O . ILE A 1 198 ? 9.746 -10.217 8.467 1.00 97.12 198 ILE A O 1
ATOM 1446 N N . ILE A 1 199 ? 8.252 -11.212 7.107 1.00 97.94 199 ILE A N 1
ATOM 1447 C CA . ILE A 1 199 ? 7.127 -11.136 8.047 1.00 97.94 199 ILE A CA 1
ATOM 1448 C C . ILE A 1 199 ? 7.485 -11.809 9.379 1.00 97.94 199 ILE A C 1
ATOM 1450 O O . ILE A 1 199 ? 7.312 -11.215 10.440 1.00 97.94 199 ILE A O 1
ATOM 1454 N N . GLU A 1 200 ? 8.047 -13.018 9.327 1.00 98.06 200 GLU A N 1
ATOM 1455 C CA . GLU A 1 200 ? 8.489 -13.755 10.515 1.00 98.06 200 GLU A CA 1
ATOM 1456 C C . GLU A 1 200 ? 9.607 -13.027 11.272 1.00 98.06 200 GLU A C 1
ATOM 1458 O O . GLU A 1 200 ? 9.594 -12.983 12.502 1.00 98.06 200 GLU A O 1
ATOM 1463 N N . ALA A 1 201 ? 10.564 -12.423 10.561 1.00 98.19 201 ALA A N 1
ATOM 1464 C CA . ALA A 1 201 ? 11.645 -11.661 11.178 1.00 98.19 201 ALA A CA 1
ATOM 1465 C C . ALA A 1 201 ? 11.147 -10.372 11.853 1.00 98.19 201 ALA A C 1
ATOM 1467 O O . ALA A 1 201 ? 11.599 -10.059 12.954 1.00 98.19 201 ALA A O 1
ATOM 1468 N N . VAL A 1 202 ? 10.199 -9.661 11.233 1.00 98.00 202 VAL A N 1
ATOM 1469 C CA . VAL A 1 202 ? 9.550 -8.476 11.816 1.00 98.00 202 VAL A CA 1
ATOM 1470 C C . VAL A 1 202 ? 8.757 -8.871 13.060 1.00 98.00 202 VAL A C 1
ATOM 1472 O O . VAL A 1 202 ? 8.980 -8.300 14.123 1.00 98.00 202 VAL A O 1
ATOM 1475 N N . ALA A 1 203 ? 7.907 -9.899 12.974 1.00 97.75 203 ALA A N 1
ATOM 1476 C CA . ALA A 1 203 ? 7.131 -10.389 14.114 1.00 97.75 203 ALA A CA 1
ATOM 1477 C C . ALA A 1 203 ? 8.034 -10.800 15.288 1.00 97.75 203 ALA A C 1
ATOM 1479 O O . ALA A 1 203 ? 7.812 -10.390 16.427 1.00 97.75 203 ALA A O 1
ATOM 1480 N N . LYS A 1 204 ? 9.117 -11.535 14.998 1.00 97.88 204 LYS A N 1
ATOM 1481 C CA . LYS A 1 204 ? 10.117 -11.925 15.996 1.00 97.88 204 LYS A CA 1
ATOM 1482 C C . LYS A 1 204 ? 10.794 -10.716 16.641 1.00 97.88 204 LYS A C 1
ATOM 1484 O O . LYS A 1 204 ? 10.984 -10.728 17.853 1.00 97.88 204 LYS A O 1
ATOM 1489 N N . ARG A 1 205 ? 11.170 -9.698 15.857 1.00 97.19 205 ARG A N 1
ATOM 1490 C CA . ARG A 1 205 ? 11.802 -8.473 16.375 1.00 97.19 205 ARG A CA 1
ATOM 1491 C C . ARG A 1 205 ? 10.862 -7.701 17.302 1.00 97.19 205 ARG A C 1
ATOM 1493 O O . ARG A 1 205 ? 11.303 -7.264 18.355 1.00 97.19 205 ARG A O 1
ATOM 1500 N N . LEU A 1 206 ? 9.578 -7.634 16.956 1.00 96.81 206 LEU A N 1
ATOM 1501 C CA . LEU A 1 206 ? 8.544 -7.009 17.783 1.00 96.81 206 LEU A CA 1
ATOM 1502 C C . LEU A 1 206 ? 8.188 -7.830 19.037 1.00 96.81 206 LEU A C 1
ATOM 1504 O O . LEU A 1 206 ? 7.530 -7.317 19.936 1.00 96.81 206 LEU A O 1
ATOM 1508 N N . GLY A 1 207 ? 8.584 -9.105 19.113 1.00 96.62 207 GLY A N 1
ATOM 1509 C CA . GLY A 1 207 ? 8.143 -10.013 20.177 1.00 96.62 207 GLY A CA 1
ATOM 1510 C C . GLY A 1 207 ? 6.674 -10.436 20.040 1.00 96.62 207 GLY A C 1
ATOM 1511 O O . GLY A 1 207 ? 6.035 -10.785 21.032 1.00 96.62 207 GLY A O 1
ATOM 1512 N N . LEU A 1 208 ? 6.128 -10.401 18.821 1.00 96.62 208 LEU A N 1
ATOM 1513 C CA . LEU A 1 208 ? 4.740 -10.742 18.517 1.00 96.62 208 LEU A CA 1
ATOM 1514 C C . LEU A 1 208 ? 4.634 -12.185 17.995 1.00 96.62 208 LEU A C 1
ATOM 1516 O O . LEU A 1 208 ? 5.396 -12.608 17.124 1.00 96.62 208 LEU A O 1
ATOM 1520 N N . GLY A 1 209 ? 3.665 -12.942 18.513 1.00 97.19 209 GLY A N 1
ATOM 1521 C CA . GLY A 1 209 ? 3.335 -14.275 18.005 1.00 97.19 209 GLY A CA 1
ATOM 1522 C C . GLY A 1 209 ? 2.696 -14.211 16.615 1.00 97.19 209 GLY A C 1
ATOM 1523 O O . GLY A 1 209 ? 1.930 -13.293 16.320 1.00 97.19 209 GLY A O 1
ATOM 1524 N N . LEU A 1 210 ? 3.002 -15.187 15.750 1.00 97.00 210 LEU A N 1
ATOM 1525 C CA . LEU A 1 210 ? 2.462 -15.240 14.381 1.00 97.00 210 LEU A CA 1
ATOM 1526 C C . LEU A 1 210 ? 0.936 -15.411 14.336 1.00 97.00 210 LEU A C 1
ATOM 1528 O O . LEU A 1 210 ? 0.320 -15.092 13.328 1.00 97.00 210 LEU A O 1
ATOM 1532 N N . ASP A 1 211 ? 0.320 -15.871 15.423 1.00 96.75 211 ASP A N 1
ATOM 1533 C CA . ASP A 1 211 ? -1.131 -15.955 15.606 1.00 96.75 211 ASP A CA 1
ATOM 1534 C C . ASP A 1 211 ? -1.831 -14.585 15.598 1.00 96.75 211 ASP A C 1
ATOM 1536 O O . ASP A 1 211 ? -3.039 -14.529 15.377 1.00 96.75 211 ASP A O 1
ATOM 1540 N N . ARG A 1 212 ? -1.072 -13.494 15.774 1.00 97.19 212 ARG A N 1
ATOM 1541 C CA . ARG A 1 212 ? -1.528 -12.095 15.690 1.00 97.19 212 ARG A CA 1
ATOM 1542 C C . ARG A 1 212 ? -0.981 -11.352 14.471 1.00 97.19 212 ARG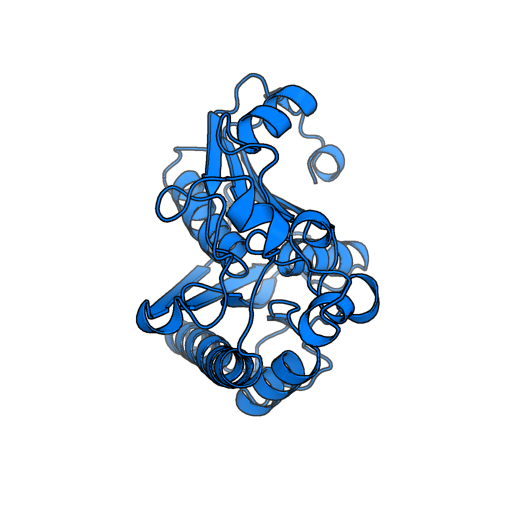 A C 1
ATOM 1544 O O . ARG A 1 212 ? -1.057 -10.127 14.394 1.00 97.19 212 ARG A O 1
ATOM 1551 N N . VAL A 1 213 ? -0.418 -12.077 13.507 1.00 98.31 213 VAL A N 1
ATOM 1552 C CA . VAL A 1 213 ? 0.105 -11.517 12.258 1.00 98.31 213 VAL A CA 1
ATOM 1553 C C . VAL A 1 213 ? -0.732 -12.033 11.102 1.00 98.31 213 VAL A C 1
ATOM 1555 O O . VAL A 1 213 ? -0.869 -13.240 10.910 1.00 98.31 213 VAL A O 1
ATOM 1558 N N . ILE A 1 214 ? -1.284 -11.124 10.305 1.00 98.19 214 ILE A N 1
ATOM 1559 C CA . ILE A 1 214 ? -2.092 -11.511 9.149 1.00 98.19 214 ILE A CA 1
ATOM 1560 C C . ILE A 1 214 ? -1.160 -11.904 8.001 1.00 98.19 214 ILE A C 1
ATOM 1562 O O . ILE A 1 214 ? -0.336 -11.110 7.541 1.00 98.19 214 ILE A O 1
ATOM 1566 N N . ILE A 1 215 ? -1.289 -13.153 7.548 1.00 97.44 215 ILE A N 1
ATOM 1567 C CA . ILE A 1 215 ? -0.485 -13.731 6.469 1.00 97.44 215 ILE A CA 1
ATOM 1568 C C . ILE A 1 215 ? -1.415 -14.445 5.488 1.00 97.44 215 ILE A C 1
ATOM 1570 O O . ILE A 1 215 ? -2.112 -15.385 5.865 1.00 97.44 215 ILE A O 1
ATOM 1574 N N . ASN A 1 216 ? -1.409 -14.003 4.231 1.00 96.25 216 ASN A N 1
ATOM 1575 C CA . ASN A 1 216 ? -2.117 -14.641 3.111 1.00 96.25 216 ASN A CA 1
ATOM 1576 C C . ASN A 1 216 ? -1.247 -14.754 1.843 1.00 96.25 216 ASN A C 1
ATOM 1578 O O . ASN A 1 216 ? -1.738 -15.070 0.755 1.00 96.25 216 ASN A O 1
ATOM 1582 N N . LEU A 1 217 ? 0.057 -14.497 1.992 1.00 93.19 217 LEU A N 1
ATOM 1583 C CA . LEU A 1 217 ? 1.064 -14.554 0.935 1.00 93.19 217 LEU A CA 1
ATOM 1584 C C . LEU A 1 217 ? 1.063 -15.887 0.167 1.00 93.19 217 LEU A C 1
ATOM 1586 O O . LEU A 1 217 ? 1.350 -15.905 -1.025 1.00 93.19 217 LEU A O 1
ATOM 1590 N N . ASP A 1 218 ? 0.743 -17.002 0.824 1.00 93.88 218 ASP A N 1
ATOM 1591 C CA . ASP A 1 218 ? 0.724 -18.344 0.232 1.00 93.88 218 ASP A CA 1
ATOM 1592 C C . ASP A 1 218 ? -0.272 -18.495 -0.930 1.00 93.88 218 ASP A C 1
ATOM 1594 O O . ASP A 1 218 ? -0.125 -19.405 -1.744 1.00 93.88 218 ASP A O 1
ATOM 1598 N N . ARG A 1 219 ? -1.253 -17.590 -1.035 1.00 95.31 219 ARG A N 1
ATOM 1599 C CA . ARG A 1 219 ? -2.294 -17.617 -2.071 1.00 95.31 219 ARG A CA 1
ATOM 1600 C C . ARG A 1 219 ? -2.068 -16.616 -3.200 1.00 95.31 219 ARG A C 1
ATOM 1602 O O . ARG A 1 219 ? -2.489 -16.886 -4.320 1.00 95.31 219 ARG A O 1
ATOM 1609 N N . TYR A 1 220 ? -1.432 -15.481 -2.909 1.00 95.88 220 TYR A N 1
ATOM 1610 C CA . TYR A 1 220 ? -1.345 -14.346 -3.841 1.00 95.88 220 TYR A CA 1
ATOM 1611 C C . TYR A 1 220 ? 0.084 -13.942 -4.209 1.00 95.88 220 TYR A C 1
ATOM 1613 O O . TYR A 1 220 ? 0.279 -13.208 -5.174 1.00 95.88 220 TYR A O 1
ATOM 1621 N N . GLY A 1 221 ? 1.085 -14.399 -3.454 1.00 96.06 221 GLY A N 1
ATOM 1622 C CA . GLY A 1 221 ? 2.435 -13.855 -3.538 1.00 96.06 221 GLY A CA 1
ATOM 1623 C C . GLY A 1 221 ? 2.486 -12.375 -3.146 1.00 96.06 221 GLY A C 1
ATOM 1624 O O . GLY A 1 221 ? 1.604 -11.847 -2.466 1.00 96.06 221 GLY A O 1
ATOM 1625 N N . ASN A 1 222 ? 3.551 -11.702 -3.567 1.00 97.62 222 ASN A N 1
ATOM 1626 C CA . ASN A 1 222 ? 3.747 -10.277 -3.359 1.00 97.62 222 ASN A CA 1
ATOM 1627 C C . ASN A 1 222 ? 3.024 -9.474 -4.448 1.00 97.62 222 ASN A C 1
ATOM 1629 O O . ASN A 1 222 ? 3.524 -9.318 -5.560 1.00 97.62 222 ASN A O 1
ATOM 1633 N N . THR A 1 223 ? 1.861 -8.930 -4.105 1.00 97.75 223 THR A N 1
ATOM 1634 C CA . THR A 1 223 ? 1.051 -8.063 -4.975 1.00 97.75 223 THR A CA 1
ATOM 1635 C C . THR A 1 223 ? 1.325 -6.570 -4.746 1.00 97.75 223 THR A C 1
ATOM 1637 O O . THR A 1 223 ? 0.443 -5.740 -4.962 1.00 97.75 223 THR A O 1
ATOM 1640 N N . VAL A 1 224 ? 2.505 -6.227 -4.218 1.00 97.06 224 VAL A N 1
ATOM 1641 C CA . VAL A 1 224 ? 3.004 -4.857 -4.004 1.00 97.06 224 VAL A CA 1
ATOM 1642 C C . VAL A 1 224 ? 1.989 -3.968 -3.278 1.00 97.06 224 VAL A C 1
ATOM 1644 O O . VAL A 1 224 ? 1.744 -4.194 -2.090 1.00 97.06 224 VAL A O 1
ATOM 1647 N N . GLY A 1 225 ? 1.368 -2.990 -3.943 1.00 95.69 225 GLY A N 1
ATOM 1648 C CA . GLY A 1 225 ? 0.437 -2.052 -3.323 1.00 95.69 225 GLY A CA 1
ATOM 1649 C C . GLY A 1 225 ? -0.853 -2.718 -2.845 1.00 95.69 225 GLY A C 1
ATOM 1650 O O . GLY A 1 225 ? -1.535 -2.192 -1.968 1.00 95.69 225 GLY A O 1
ATOM 1651 N N . ALA A 1 226 ? -1.187 -3.900 -3.365 1.00 98.00 226 ALA A N 1
ATOM 1652 C CA . ALA A 1 226 ? -2.419 -4.597 -3.021 1.00 98.00 226 ALA A CA 1
ATOM 1653 C C . ALA A 1 226 ? -2.317 -5.490 -1.777 1.00 98.00 226 ALA A C 1
ATOM 1655 O O . ALA A 1 226 ? -3.345 -5.931 -1.268 1.00 98.00 226 ALA A O 1
ATOM 1656 N N . THR A 1 227 ? -1.116 -5.761 -1.250 1.00 98.38 227 THR A N 1
ATOM 1657 C CA . THR A 1 227 ? -0.962 -6.800 -0.216 1.00 98.38 227 THR A CA 1
ATOM 1658 C C . THR A 1 227 ? -1.746 -6.496 1.060 1.00 98.38 227 THR A C 1
ATOM 1660 O O . THR A 1 227 ? -2.399 -7.373 1.616 1.00 98.38 227 THR A O 1
ATOM 1663 N N . ILE A 1 228 ? -1.689 -5.245 1.528 1.00 98.56 228 ILE A N 1
ATOM 1664 C CA . ILE A 1 228 ? -2.369 -4.811 2.754 1.00 98.56 228 ILE A CA 1
ATOM 1665 C C . ILE A 1 228 ? -3.889 -4.746 2.550 1.00 98.56 228 ILE A C 1
ATOM 1667 O O . ILE A 1 228 ? -4.596 -5.354 3.351 1.00 98.56 228 ILE A O 1
ATOM 1671 N N . PRO A 1 229 ? -4.437 -4.081 1.512 1.00 98.31 229 PRO A N 1
ATOM 1672 C CA . PRO A 1 229 ? -5.888 -4.023 1.357 1.00 98.31 229 PRO A CA 1
ATOM 1673 C C . PRO A 1 229 ? -6.520 -5.387 1.059 1.00 98.31 229 PRO A C 1
ATOM 1675 O O . PRO A 1 229 ? -7.633 -5.629 1.520 1.00 98.31 229 PRO A O 1
ATOM 1678 N N . ILE A 1 230 ? -5.831 -6.298 0.357 1.00 98.50 230 ILE A N 1
ATOM 1679 C CA . ILE A 1 230 ? -6.307 -7.683 0.198 1.00 98.50 230 ILE A CA 1
ATOM 1680 C C . ILE A 1 230 ? -6.368 -8.369 1.569 1.00 98.50 230 ILE A C 1
ATOM 1682 O O . ILE A 1 230 ? -7.406 -8.920 1.927 1.00 98.50 230 ILE A O 1
ATOM 1686 N N . ALA A 1 231 ? -5.293 -8.293 2.363 1.00 98.19 231 ALA A N 1
ATOM 1687 C CA . ALA A 1 231 ? -5.254 -8.885 3.700 1.00 98.19 231 ALA A CA 1
ATOM 1688 C C . ALA A 1 231 ? -6.356 -8.334 4.623 1.00 98.19 231 ALA A C 1
ATOM 1690 O O . ALA A 1 231 ? -7.021 -9.111 5.305 1.00 98.19 231 ALA A O 1
ATOM 1691 N N . LEU A 1 232 ? -6.597 -7.018 4.605 1.00 97.94 232 LEU A N 1
ATOM 1692 C CA . LEU A 1 232 ? -7.683 -6.385 5.361 1.00 97.94 232 LEU A CA 1
ATOM 1693 C C . LEU A 1 232 ? -9.063 -6.892 4.919 1.00 97.94 232 LEU A C 1
ATOM 1695 O O . LEU A 1 232 ? -9.876 -7.242 5.773 1.00 97.94 232 LEU A O 1
ATOM 1699 N N . SER A 1 233 ? -9.325 -6.961 3.607 1.00 96.50 233 SER A N 1
ATOM 1700 C CA . SER A 1 233 ? -10.615 -7.436 3.080 1.00 96.50 233 SER A CA 1
ATOM 1701 C C . SER A 1 233 ? -10.892 -8.870 3.510 1.00 96.50 233 SER A C 1
ATOM 1703 O O . SER A 1 233 ? -11.944 -9.153 4.077 1.00 96.50 233 SER A O 1
ATOM 1705 N N . GLU A 1 234 ? -9.924 -9.767 3.319 1.00 96.88 234 GLU A N 1
ATOM 1706 C CA . GLU A 1 234 ? -10.103 -11.179 3.650 1.00 96.88 234 GLU A CA 1
ATOM 1707 C C . GLU A 1 234 ? -10.296 -11.415 5.145 1.00 96.88 234 GLU A C 1
ATOM 1709 O O . GLU A 1 234 ? -11.081 -12.277 5.542 1.00 96.88 234 GLU A O 1
ATOM 1714 N N . TRP A 1 235 ? -9.571 -10.682 5.992 1.00 97.06 235 TRP A N 1
ATOM 1715 C CA . TRP A 1 235 ? -9.694 -10.844 7.437 1.00 97.06 235 TRP A CA 1
ATOM 1716 C C . TRP A 1 235 ? -11.041 -10.325 7.948 1.00 97.06 235 TRP A C 1
ATOM 1718 O O . TRP A 1 235 ? -11.667 -10.964 8.798 1.00 97.06 235 TRP A O 1
ATOM 1728 N N . ASN A 1 236 ? -11.529 -9.226 7.363 1.00 96.19 236 ASN A N 1
ATOM 1729 C CA . ASN A 1 236 ? -12.859 -8.698 7.638 1.00 96.19 236 ASN A CA 1
ATOM 1730 C C . ASN A 1 236 ? -13.971 -9.654 7.173 1.00 96.19 236 ASN A C 1
ATOM 1732 O O . ASN A 1 236 ? -14.864 -9.975 7.946 1.00 96.19 236 ASN A O 1
ATOM 1736 N N . GLU A 1 237 ? -13.898 -10.171 5.943 1.00 95.06 237 GLU A N 1
ATOM 1737 C CA . GLU A 1 237 ? -14.880 -11.125 5.394 1.00 95.06 237 GLU A CA 1
ATOM 1738 C C . GLU A 1 237 ? -14.965 -12.426 6.204 1.00 95.06 237 GLU A C 1
ATOM 1740 O O . GLU A 1 237 ? -16.014 -13.065 6.265 1.00 95.06 237 GLU A O 1
ATOM 1745 N N . ARG A 1 238 ? -13.870 -12.811 6.866 1.00 95.75 238 ARG A N 1
ATOM 1746 C CA . ARG A 1 238 ? -13.817 -13.964 7.774 1.00 95.75 238 ARG A CA 1
ATOM 1747 C C . ARG A 1 238 ? -14.324 -13.656 9.190 1.00 95.75 238 ARG A C 1
ATOM 1749 O O . ARG A 1 238 ? -14.231 -14.534 10.047 1.00 95.75 238 ARG A O 1
ATOM 1756 N N . GLY A 1 239 ? -14.800 -12.437 9.460 1.00 95.69 239 GLY A N 1
ATOM 1757 C CA . GLY A 1 239 ? -15.289 -12.015 10.777 1.00 95.69 239 GLY A CA 1
ATOM 1758 C C . GLY A 1 239 ? -14.217 -12.077 11.865 1.00 95.69 239 GLY A C 1
ATOM 1759 O O . GLY A 1 239 ? -14.505 -12.443 13.001 1.00 95.69 239 GLY A O 1
ATOM 1760 N N . ARG A 1 240 ? -12.950 -11.835 11.503 1.00 96.94 240 ARG A N 1
ATOM 1761 C CA . ARG A 1 240 ? -11.810 -11.972 12.424 1.00 96.94 240 ARG A CA 1
ATOM 1762 C C . ARG A 1 240 ? -11.452 -10.679 13.148 1.00 96.94 240 ARG A C 1
ATOM 1764 O O . ARG A 1 2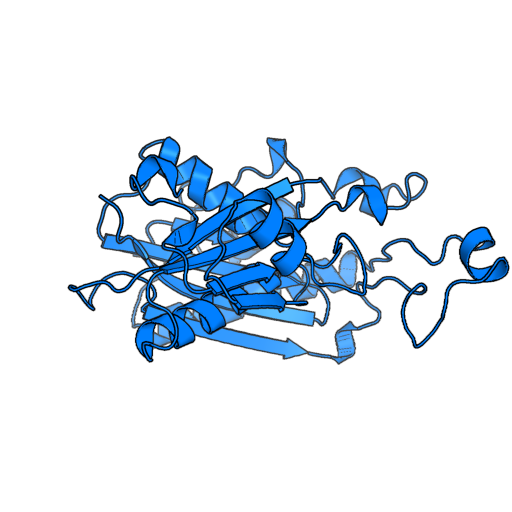40 ? -10.753 -10.748 14.155 1.00 96.94 240 ARG A O 1
ATOM 1771 N N . PHE A 1 241 ? -11.893 -9.537 12.629 1.00 97.44 241 PHE A N 1
ATOM 1772 C CA . PHE A 1 241 ? -11.786 -8.260 13.323 1.00 97.44 241 PHE A CA 1
ATOM 1773 C C . PHE A 1 241 ? -12.971 -8.054 14.259 1.00 97.44 241 PHE A C 1
ATOM 1775 O O . PHE A 1 241 ? -14.095 -8.436 13.942 1.00 97.44 241 PHE A O 1
ATOM 1782 N N . THR A 1 242 ? -12.701 -7.406 15.385 1.00 96.81 242 THR A N 1
ATOM 1783 C CA . THR A 1 242 ? -13.707 -6.899 16.318 1.00 96.81 242 THR A CA 1
ATOM 1784 C C . THR A 1 242 ? -13.657 -5.376 16.327 1.00 96.81 242 THR A C 1
ATOM 1786 O O . THR A 1 242 ? -12.586 -4.778 16.205 1.00 96.81 242 THR A O 1
ATOM 1789 N N . TYR A 1 243 ? -14.812 -4.726 16.482 1.00 96.69 243 TYR A N 1
ATOM 1790 C CA . TYR A 1 243 ? -14.865 -3.278 16.673 1.00 96.69 243 TYR A CA 1
ATOM 1791 C C . TYR A 1 243 ? -13.938 -2.845 17.821 1.00 96.69 243 TYR A C 1
ATOM 1793 O O . TYR A 1 243 ? -13.985 -3.391 18.924 1.00 96.69 243 TYR A O 1
ATOM 1801 N N . GLY A 1 244 ? -13.095 -1.849 17.562 1.00 97.12 244 GLY A N 1
ATOM 1802 C CA . GLY A 1 244 ? -12.130 -1.310 18.513 1.00 97.12 244 GLY A CA 1
ATOM 1803 C C . GLY A 1 244 ? -10.796 -2.057 18.596 1.00 97.12 244 GLY A C 1
ATOM 1804 O O . GLY A 1 244 ? -9.931 -1.578 19.341 1.00 97.12 244 GLY A O 1
ATOM 1805 N N . ASP A 1 245 ? -10.608 -3.154 17.847 1.00 98.25 245 ASP A N 1
ATOM 1806 C CA . ASP A 1 245 ? -9.332 -3.876 17.752 1.00 98.25 245 ASP A CA 1
ATOM 1807 C C . ASP A 1 245 ? -8.190 -2.913 17.421 1.00 98.25 245 ASP A C 1
ATOM 1809 O O . ASP A 1 245 ? -8.314 -2.062 16.539 1.00 98.25 245 ASP A O 1
ATOM 1813 N N . ARG A 1 246 ? -7.056 -3.066 18.108 1.00 98.56 246 ARG A N 1
ATOM 1814 C CA . ARG A 1 246 ? -5.836 -2.291 17.850 1.00 98.56 246 ARG A CA 1
ATOM 1815 C C . ARG A 1 246 ? -5.035 -2.943 16.730 1.00 98.56 246 ARG A C 1
ATOM 1817 O O . ARG A 1 246 ? -4.547 -4.064 16.894 1.00 98.56 246 ARG A O 1
ATOM 1824 N N . LEU A 1 247 ? -4.899 -2.243 15.609 1.00 98.69 247 LEU A N 1
ATOM 1825 C CA . LEU A 1 247 ? -4.174 -2.708 14.433 1.00 98.69 247 LEU A CA 1
ATOM 1826 C C . LEU A 1 247 ? -2.950 -1.830 14.180 1.00 98.69 247 LEU A C 1
ATOM 1828 O O . LEU A 1 247 ? -3.017 -0.604 14.273 1.00 98.69 247 LEU A O 1
ATOM 1832 N N . ALA A 1 248 ? -1.858 -2.469 13.770 1.00 98.69 248 ALA A N 1
ATOM 1833 C CA . ALA A 1 248 ? -0.729 -1.795 13.144 1.00 98.69 248 ALA A CA 1
ATOM 1834 C C . ALA A 1 248 ? -0.587 -2.282 11.700 1.00 98.69 248 ALA A C 1
ATOM 1836 O O . ALA A 1 248 ? -0.406 -3.476 11.453 1.00 98.69 248 ALA A O 1
ATOM 1837 N N . LEU A 1 249 ? -0.651 -1.365 10.738 1.00 98.69 249 LEU A N 1
ATOM 1838 C CA . LEU A 1 249 ? -0.214 -1.631 9.369 1.00 98.69 249 LEU A CA 1
ATOM 1839 C C . LEU A 1 249 ? 1.282 -1.341 9.295 1.00 98.69 249 LEU A C 1
ATOM 1841 O O . LEU A 1 249 ? 1.730 -0.347 9.862 1.00 98.69 249 LEU A O 1
ATOM 1845 N N . SER A 1 250 ? 2.051 -2.167 8.595 1.00 98.00 250 SER A N 1
ATOM 1846 C CA . SER A 1 250 ? 3.491 -1.951 8.423 1.00 98.00 250 SER A CA 1
ATOM 1847 C C . SER A 1 250 ? 3.889 -2.257 6.991 1.00 98.00 250 SER A C 1
ATOM 1849 O O . SER A 1 250 ? 3.574 -3.330 6.477 1.00 98.00 250 SER A O 1
ATOM 1851 N N . ALA A 1 251 ? 4.561 -1.326 6.326 1.00 98.06 251 ALA A N 1
ATOM 1852 C CA . ALA A 1 251 ? 4.982 -1.476 4.944 1.00 98.06 251 ALA A CA 1
ATOM 1853 C C . ALA A 1 251 ? 6.424 -1.021 4.744 1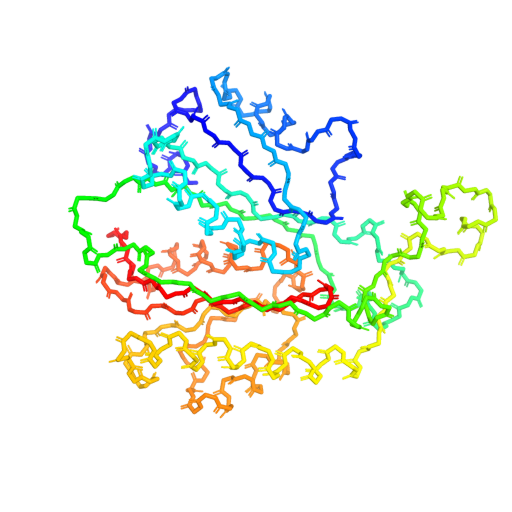.00 98.06 251 ALA A C 1
ATOM 1855 O O . ALA A 1 251 ? 6.924 -0.134 5.436 1.00 98.06 251 ALA A O 1
ATOM 1856 N N . PHE A 1 252 ? 7.063 -1.634 3.755 1.00 97.69 252 PHE A N 1
ATOM 1857 C CA . PHE A 1 252 ? 8.355 -1.231 3.232 1.00 97.69 252 PHE A CA 1
ATOM 1858 C C . PHE A 1 252 ? 8.391 -1.500 1.733 1.00 97.69 252 PHE A C 1
ATOM 1860 O O . PHE A 1 252 ? 7.904 -2.544 1.295 1.00 97.69 252 PHE A O 1
ATOM 1867 N N . GLY A 1 253 ? 8.999 -0.603 0.960 1.00 95.38 253 GLY A N 1
ATOM 1868 C CA . GLY A 1 253 ? 9.072 -0.702 -0.494 1.00 95.38 253 GLY A CA 1
ATOM 1869 C C . GLY A 1 253 ? 10.283 -0.008 -1.100 1.00 95.38 253 GLY A C 1
ATOM 1870 O O . GLY A 1 253 ? 11.092 0.593 -0.393 1.00 95.38 253 GLY A O 1
ATOM 1871 N N . ALA A 1 254 ? 10.389 -0.090 -2.430 1.00 96.38 254 ALA A N 1
ATOM 1872 C CA . ALA A 1 254 ? 11.396 0.620 -3.218 1.00 96.38 254 ALA A CA 1
ATOM 1873 C C . ALA A 1 254 ? 11.427 2.124 -2.888 1.00 96.38 254 ALA A C 1
ATOM 1875 O O . ALA A 1 254 ? 10.406 2.714 -2.520 1.00 96.38 254 ALA A O 1
ATOM 1876 N N . GLY A 1 255 ? 12.613 2.724 -2.990 1.00 92.12 255 GLY A N 1
ATOM 1877 C CA . GLY A 1 255 ? 12.870 4.102 -2.571 1.00 92.12 255 GLY A CA 1
ATOM 1878 C C . GLY A 1 255 ? 14.194 4.253 -1.820 1.00 92.12 255 GLY A C 1
ATOM 1879 O O . GLY A 1 255 ? 15.053 4.976 -2.285 1.00 92.12 255 GLY A O 1
ATOM 1880 N N . PHE A 1 256 ? 14.458 3.569 -0.707 1.00 95.75 256 PHE A N 1
ATOM 1881 C CA . PHE A 1 256 ? 13.530 2.795 0.109 1.00 95.75 256 PHE A CA 1
ATOM 1882 C C . PHE A 1 256 ? 12.548 3.682 0.865 1.00 95.75 256 PHE A C 1
ATOM 1884 O O . PHE A 1 256 ? 12.852 4.809 1.253 1.00 95.75 256 PHE A O 1
ATOM 1891 N N . THR A 1 257 ? 11.362 3.142 1.101 1.00 97.19 257 THR A N 1
ATOM 1892 C CA . THR A 1 257 ? 10.317 3.760 1.916 1.00 97.19 257 THR A CA 1
ATOM 1893 C C . THR A 1 257 ? 9.871 2.781 2.986 1.00 97.19 257 THR A C 1
ATOM 1895 O O . THR A 1 257 ? 9.841 1.577 2.741 1.00 97.19 257 THR A O 1
ATOM 1898 N N . ALA A 1 258 ? 9.513 3.291 4.160 1.00 97.38 258 ALA A N 1
ATOM 1899 C CA . ALA A 1 258 ? 8.887 2.527 5.228 1.00 97.38 258 ALA A CA 1
ATOM 1900 C C . ALA A 1 258 ? 7.740 3.342 5.819 1.00 97.38 258 ALA A C 1
ATOM 1902 O O . ALA A 1 258 ? 7.832 4.565 5.916 1.00 97.38 258 ALA A O 1
ATOM 1903 N N . GLY A 1 259 ? 6.669 2.683 6.242 1.00 97.94 259 GLY A N 1
ATOM 1904 C CA . GLY A 1 259 ? 5.575 3.376 6.901 1.00 97.94 259 GLY A CA 1
ATOM 1905 C C . GLY A 1 259 ? 4.743 2.470 7.785 1.00 97.94 259 GLY A C 1
ATOM 1906 O O . GLY A 1 259 ? 4.596 1.278 7.511 1.00 97.94 259 GLY A O 1
ATOM 1907 N N . SER A 1 260 ? 4.181 3.059 8.835 1.00 98.56 260 SER A N 1
ATOM 1908 C CA . SER A 1 260 ? 3.227 2.401 9.718 1.00 98.56 260 SER A CA 1
ATOM 1909 C C . SER A 1 260 ? 1.994 3.263 9.921 1.00 98.56 260 SER A C 1
ATOM 1911 O O . SER A 1 260 ? 2.081 4.490 9.930 1.00 98.56 260 SER A O 1
ATOM 1913 N N . ILE A 1 261 ? 0.852 2.604 10.102 1.00 98.75 261 ILE A N 1
ATOM 1914 C CA . ILE A 1 261 ? -0.398 3.233 10.526 1.00 98.75 261 ILE A CA 1
ATOM 1915 C C . ILE A 1 261 ? -0.874 2.505 11.766 1.00 98.75 261 ILE A C 1
ATOM 1917 O O . ILE A 1 261 ? -0.961 1.276 11.760 1.00 98.75 261 ILE A O 1
ATOM 1921 N N . TYR A 1 262 ? -1.211 3.271 12.795 1.00 98.69 262 TYR A N 1
ATOM 1922 C CA . TYR A 1 262 ? -1.901 2.771 13.967 1.00 98.69 262 TYR A CA 1
ATOM 1923 C C . TYR A 1 262 ? -3.364 3.159 13.842 1.00 98.69 262 TYR A C 1
ATOM 1925 O O . TYR A 1 262 ? -3.702 4.324 13.616 1.00 98.69 262 TYR A O 1
ATOM 1933 N N . LEU A 1 263 ? -4.233 2.160 13.935 1.00 98.31 263 LEU A N 1
ATOM 1934 C CA . LEU A 1 263 ? -5.663 2.351 13.789 1.00 98.31 263 LEU A CA 1
ATOM 1935 C C . LEU A 1 263 ? -6.419 1.468 14.773 1.00 98.31 263 LEU A C 1
ATOM 1937 O O . LEU A 1 263 ? -5.958 0.389 15.157 1.00 98.31 263 LEU A O 1
ATOM 1941 N N . ARG A 1 264 ? -7.609 1.924 15.150 1.00 98.25 264 ARG A N 1
ATOM 1942 C CA . ARG A 1 264 ? -8.592 1.114 15.861 1.00 98.25 264 ARG A CA 1
ATOM 1943 C C . ARG A 1 264 ? -9.715 0.743 14.907 1.00 98.25 264 ARG A C 1
ATOM 1945 O O . ARG A 1 264 ? -10.267 1.610 14.234 1.00 98.25 264 ARG A O 1
ATOM 1952 N N . TRP A 1 265 ? -10.022 -0.546 14.800 1.00 97.62 265 TRP A N 1
ATOM 1953 C CA . TRP A 1 265 ? -10.969 -1.040 13.803 1.00 97.62 265 TRP A CA 1
ATOM 1954 C C . TRP A 1 265 ? -12.365 -0.439 14.017 1.00 97.62 265 TRP A C 1
ATOM 1956 O O . TRP A 1 265 ? -12.924 -0.550 15.103 1.00 97.62 265 TRP A O 1
ATOM 1966 N N . ALA A 1 266 ? -12.918 0.207 12.990 1.00 95.19 266 ALA A N 1
ATOM 1967 C CA . ALA A 1 266 ? -14.159 0.984 13.092 1.00 95.19 266 ALA A CA 1
ATOM 1968 C C . ALA A 1 266 ? -15.378 0.303 12.442 1.00 95.19 266 ALA A C 1
ATOM 1970 O O . ALA A 1 266 ? -16.458 0.887 12.403 1.00 95.19 266 ALA A O 1
ATOM 1971 N N . ILE A 1 267 ? -15.215 -0.904 11.891 1.00 90.62 267 ILE A N 1
ATOM 1972 C CA . ILE A 1 267 ? -16.292 -1.630 11.207 1.00 90.62 267 ILE A CA 1
ATOM 1973 C C . ILE A 1 267 ? -16.847 -2.689 12.166 1.00 90.62 267 ILE A C 1
ATOM 1975 O O . ILE A 1 267 ? -16.072 -3.435 12.767 1.00 90.62 267 ILE A O 1
ATOM 1979 N N . ALA A 1 268 ? -18.171 -2.703 12.331 1.00 73.19 268 ALA A N 1
ATOM 1980 C CA . ALA A 1 268 ? -18.903 -3.658 13.165 1.00 73.19 268 ALA A CA 1
ATOM 1981 C C . ALA A 1 268 ? -19.284 -4.930 12.398 1.00 73.19 268 ALA A C 1
ATOM 1983 O O . ALA A 1 268 ? -19.513 -4.828 11.168 1.00 73.19 268 ALA A O 1
#

Solvent-accessible surface area (backbone atoms only — not comparable to full-atom values): 13876 Å² total; per-residue (Å²): 102,46,74,84,68,72,50,60,46,54,70,29,39,29,31,41,27,10,27,76,51,59,87,39,97,71,65,47,44,20,61,52,50,32,63,75,60,51,17,81,62,36,49,66,42,59,38,79,32,37,33,20,8,34,61,55,45,49,52,56,51,48,54,34,33,76,71,62,79,21,62,32,32,42,43,31,10,29,20,48,40,73,79,34,46,40,87,86,39,68,85,54,50,78,34,51,17,63,38,66,17,61,49,76,46,63,79,71,90,58,81,86,37,37,81,75,49,74,40,77,50,74,43,66,89,38,41,88,37,36,41,56,73,31,65,49,86,93,32,59,80,44,75,63,46,58,75,68,56,28,58,24,60,45,71,41,64,66,61,46,50,54,50,38,36,50,38,29,37,51,29,41,54,50,48,30,59,76,66,75,46,56,70,87,67,49,55,34,38,42,45,48,40,65,49,70,70,46,52,53,50,26,32,56,74,66,71,46,62,69,93,35,42,63,80,65,41,94,81,46,37,20,12,48,13,7,30,48,40,39,51,53,51,56,40,50,77,67,65,69,67,50,62,62,36,35,35,38,38,24,17,42,25,48,38,29,30,22,27,17,37,40,29,18,37,73,63,126

Radius of gyration: 18.24 Å; Cα contacts (8 Å, |Δi|>4): 593; chains: 1; bounding box: 45×37×54 Å

Secondary structure (DSSP, 8-state):
-HHHHT--GGG--EEEEE-SS-S-SSS-HHHHHHHHHT-TT-EEEEE--GGGHHHHHHHHHHHHHHTTS-SSEEEEEEEEGGGTS-TT-HHHHTTB-EEEEEEEE---S-TTSEEEEEEEEE-GGGGGGEE--SSSSSS---HHHHHTTTTS-EE-HHHHHHHHHHHHHHHHHHHHHHTT--GGG-SEEEE--S-HHHHHHHHHHHT--GGGB---HHHH-B-GGGHHHHHHHHHHHTT---TT-EEEEEEEETTTEEEEEEEE----